Protein AF-A0A379FLS2-F1 (afdb_monomer)

pLDDT: mean 70.68, std 20.39, range [36.09, 97.44]

Organism: Providencia rettgeri (NCBI:txid587)

Sequence (178 aa):
MLTSEFKNTLIKVGQILFIVLVAGLLLIWLNQSSLERFWQQKYHQDTPWAKMAGNPIWDYGAYLHDGALEAGSLFTYYASGQKAQEDKQAAEIALANKDKTLSFPTEFQVGLHFVNGYIYPAESLSITFPERLKRPQAREKNPKINFGGFTIKKDQPIVPKHVANIEKGQQVLFAGTP

Foldseek 3Di:
DVVVVVVVVVVVVVVVVVVVVVVVVLVCLLCVVVVQVVCCVPPVDGDPCPVVPVPCSSCVSPVVNVVVVVVVVVVCCVVVCVVVVVVVVVVVLCVVLVVVFPDDPPVPQCVVVPPPDPPDGPRDPSDDPPVVVVPPPPDDDDDDPDDDDDDDPPPDPDDDDPDDPDDPPDDDDDPDDD

Solvent-accessible surface area (backbone atoms only — not comparable to full-atom values): 11449 Å² total; per-residue (Å²): 120,70,68,59,59,50,50,54,49,52,51,52,53,51,50,50,52,49,50,52,50,53,52,50,52,50,50,49,43,38,40,41,66,60,54,39,54,51,38,36,72,75,67,75,43,82,49,98,61,55,86,46,64,88,36,69,77,54,48,47,23,39,52,53,44,52,49,52,53,50,51,50,52,50,48,50,41,56,74,70,41,52,53,62,53,51,51,51,51,51,49,50,53,51,60,74,25,63,88,52,68,56,74,70,57,77,87,67,63,62,74,64,68,75,62,88,80,62,90,63,79,88,76,40,76,63,69,56,86,71,57,68,75,66,53,78,70,96,73,82,87,84,74,90,80,82,55,88,94,66,83,82,84,86,83,70,83,87,73,89,72,95,71,84,86,82,61,96,83,71,89,75,86,80,91,72,82,137

Structure (mmCIF, N/CA/C/O backbone):
data_AF-A0A379FLS2-F1
#
_entry.id   AF-A0A379FLS2-F1
#
loop_
_atom_site.group_PDB
_atom_site.id
_atom_site.type_symbol
_atom_site.label_atom_id
_atom_site.label_alt_id
_atom_site.label_comp_id
_atom_site.label_asym_id
_atom_site.label_entity_id
_atom_site.label_seq_id
_atom_site.pdbx_PDB_ins_code
_atom_site.Cartn_x
_atom_site.Cartn_y
_atom_site.Cartn_z
_atom_site.occupancy
_atom_site.B_iso_or_equiv
_atom_site.auth_seq_id
_atom_site.auth_comp_id
_atom_site.auth_asym_id
_atom_site.auth_atom_id
_atom_site.pdbx_PDB_model_num
ATOM 1 N N . MET A 1 1 ? 48.631 8.269 -9.618 1.00 54.50 1 MET A N 1
ATOM 2 C CA . MET A 1 1 ? 47.736 8.831 -8.581 1.00 54.50 1 MET A CA 1
ATOM 3 C C . MET A 1 1 ? 46.349 9.233 -9.107 1.00 54.50 1 MET A C 1
ATOM 5 O O . MET A 1 1 ? 45.406 9.137 -8.346 1.00 54.50 1 MET A O 1
ATOM 9 N N . LEU A 1 2 ? 46.167 9.589 -10.391 1.00 61.25 2 LEU A N 1
ATOM 10 C CA . LEU A 1 2 ? 44.835 9.917 -10.953 1.00 61.25 2 LEU A CA 1
ATOM 11 C C . LEU A 1 2 ? 43.849 8.732 -11.046 1.00 61.25 2 LEU A C 1
ATOM 13 O O . LEU A 1 2 ? 42.636 8.915 -11.013 1.00 61.25 2 LEU A O 1
ATOM 17 N N . THR A 1 3 ? 44.354 7.507 -11.192 1.00 71.12 3 THR A N 1
ATOM 18 C CA . THR A 1 3 ? 43.527 6.328 -11.489 1.00 71.12 3 THR A CA 1
ATOM 19 C C . THR A 1 3 ? 42.768 5.782 -10.279 1.00 71.12 3 THR A C 1
ATOM 21 O O . THR A 1 3 ? 41.713 5.181 -10.466 1.00 71.12 3 THR A O 1
ATOM 24 N N . SER A 1 4 ? 43.256 5.987 -9.050 1.00 75.88 4 SER A N 1
ATOM 25 C CA . SER A 1 4 ? 42.554 5.574 -7.823 1.00 75.88 4 SER A CA 1
ATOM 26 C C . SER A 1 4 ? 41.375 6.495 -7.507 1.00 75.88 4 SER A C 1
ATOM 28 O O . SER A 1 4 ? 40.281 6.006 -7.244 1.00 75.88 4 SER A O 1
ATOM 30 N N . GLU A 1 5 ? 41.566 7.812 -7.623 1.00 82.56 5 GLU A N 1
ATOM 31 C CA . GLU A 1 5 ? 40.514 8.817 -7.405 1.00 82.56 5 GLU A CA 1
ATOM 32 C C . GLU A 1 5 ? 39.377 8.688 -8.427 1.00 82.56 5 GLU A C 1
ATOM 34 O O . GLU A 1 5 ? 38.197 8.725 -8.066 1.00 82.56 5 GLU A O 1
ATOM 39 N N . PHE A 1 6 ? 39.716 8.435 -9.697 1.00 85.06 6 PHE A N 1
ATOM 40 C CA . PHE A 1 6 ? 38.722 8.172 -10.737 1.00 85.06 6 PHE A CA 1
ATOM 41 C C . PHE A 1 6 ? 37.925 6.888 -10.463 1.00 85.06 6 PHE A C 1
ATOM 43 O O . PHE A 1 6 ? 36.697 6.907 -10.523 1.00 85.06 6 PHE A O 1
ATOM 50 N N . LYS A 1 7 ? 38.594 5.782 -10.099 1.00 87.62 7 LYS A N 1
ATOM 51 C CA . LYS A 1 7 ? 37.920 4.518 -9.748 1.00 87.62 7 LYS A CA 1
ATOM 52 C C . LYS A 1 7 ? 36.994 4.679 -8.543 1.00 87.62 7 LYS A C 1
ATOM 54 O O . LYS A 1 7 ? 35.854 4.227 -8.597 1.00 87.62 7 LYS A O 1
ATOM 59 N N . ASN A 1 8 ? 37.449 5.361 -7.493 1.00 90.12 8 ASN A N 1
ATOM 60 C CA . ASN A 1 8 ? 36.641 5.623 -6.301 1.00 90.12 8 ASN A CA 1
ATOM 61 C C . ASN A 1 8 ? 35.409 6.474 -6.626 1.00 90.12 8 ASN A C 1
ATOM 63 O O . ASN A 1 8 ? 34.311 6.184 -6.152 1.00 90.12 8 ASN A O 1
ATOM 67 N N . THR A 1 9 ? 35.571 7.496 -7.467 1.00 91.12 9 THR A N 1
ATOM 68 C CA . THR A 1 9 ? 34.452 8.327 -7.926 1.00 91.12 9 THR A CA 1
ATOM 69 C C . THR A 1 9 ? 33.464 7.517 -8.764 1.00 91.12 9 THR A C 1
ATOM 71 O O . THR A 1 9 ? 32.261 7.590 -8.523 1.00 91.12 9 THR A O 1
ATOM 74 N N . LEU A 1 10 ? 33.950 6.686 -9.689 1.00 93.50 10 LEU A N 1
ATOM 75 C CA . LEU A 1 10 ? 33.100 5.844 -10.531 1.00 93.50 10 LEU A CA 1
ATOM 76 C C . LEU A 1 10 ? 32.289 4.835 -9.705 1.00 93.50 10 LEU A C 1
ATOM 78 O O . LEU A 1 10 ? 31.097 4.663 -9.950 1.00 93.50 10 LEU A O 1
ATOM 82 N N . ILE A 1 11 ? 32.904 4.22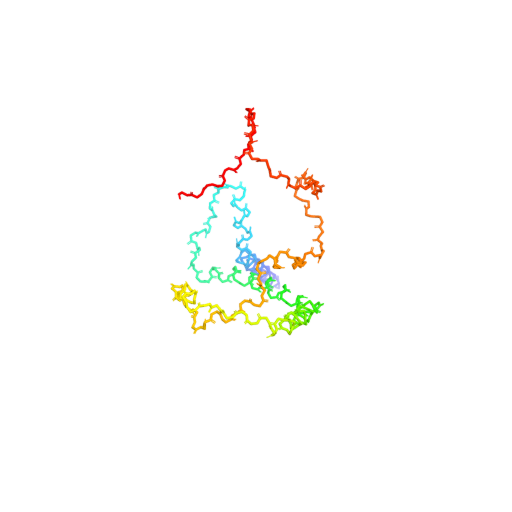6 -8.685 1.00 94.62 11 ILE A N 1
ATOM 83 C CA . ILE A 1 11 ? 32.215 3.328 -7.746 1.00 94.62 11 ILE A CA 1
ATOM 84 C C . ILE A 1 11 ? 31.121 4.083 -6.986 1.00 94.62 11 ILE A C 1
ATOM 86 O O . ILE A 1 11 ? 29.991 3.605 -6.919 1.00 94.62 11 ILE A O 1
ATOM 90 N N . LYS A 1 12 ? 31.420 5.277 -6.455 1.00 94.69 12 LYS A N 1
ATOM 91 C CA . LYS A 1 12 ? 30.431 6.095 -5.732 1.00 94.69 12 LYS A CA 1
ATOM 92 C C . LYS A 1 12 ? 29.250 6.483 -6.617 1.00 94.69 12 LYS A C 1
ATOM 94 O O . LYS A 1 12 ? 28.106 6.360 -6.189 1.00 94.69 12 LYS A O 1
ATOM 99 N N . VAL A 1 13 ? 29.507 6.916 -7.849 1.00 95.81 13 VAL A N 1
ATOM 100 C CA . VAL A 1 13 ? 28.445 7.256 -8.809 1.00 95.81 13 VAL A CA 1
ATOM 101 C C . VAL A 1 13 ? 27.603 6.023 -9.138 1.00 95.81 13 VAL A C 1
ATOM 103 O O . VAL A 1 13 ? 26.377 6.102 -9.103 1.00 95.81 13 VAL A O 1
ATOM 106 N N . GLY A 1 14 ? 28.239 4.874 -9.380 1.00 96.00 14 GLY A N 1
ATOM 107 C CA . GLY A 1 14 ? 27.540 3.608 -9.601 1.00 96.00 14 GLY A CA 1
ATOM 108 C C . GLY A 1 14 ? 26.663 3.204 -8.414 1.00 96.00 14 GLY A C 1
ATOM 109 O O . GLY A 1 14 ? 25.515 2.812 -8.604 1.00 96.00 14 GLY A O 1
ATOM 110 N N . GLN A 1 15 ? 27.159 3.371 -7.188 1.00 96.06 15 GLN A N 1
ATOM 111 C CA . GLN A 1 15 ? 26.403 3.088 -5.970 1.00 96.06 15 GLN A CA 1
ATOM 112 C C . GLN A 1 15 ? 25.190 4.014 -5.820 1.00 96.06 15 GLN A C 1
ATOM 114 O O . GLN A 1 15 ? 24.102 3.544 -5.497 1.00 96.06 15 GLN A O 1
ATOM 119 N N . ILE A 1 16 ? 25.350 5.314 -6.083 1.00 96.75 16 ILE A N 1
ATOM 120 C CA . ILE A 1 16 ? 24.240 6.274 -6.037 1.00 96.75 16 ILE A CA 1
ATOM 121 C C . ILE A 1 16 ? 23.186 5.912 -7.085 1.00 96.75 16 ILE A C 1
ATOM 123 O O . ILE A 1 16 ? 22.005 5.831 -6.754 1.00 96.75 16 ILE A O 1
ATOM 127 N N . LEU A 1 17 ? 23.600 5.638 -8.325 1.00 97.00 17 LEU A N 1
ATOM 128 C CA . LEU A 1 17 ? 22.688 5.210 -9.389 1.00 97.00 17 LEU A CA 1
ATOM 129 C C . LEU A 1 17 ? 21.942 3.931 -9.009 1.00 97.00 17 LEU A C 1
ATOM 131 O O . LEU A 1 17 ? 20.733 3.847 -9.206 1.00 97.00 17 LEU A O 1
ATOM 135 N N . PHE A 1 18 ? 22.639 2.963 -8.415 1.00 97.06 18 PHE A N 1
ATOM 136 C CA . PHE A 1 18 ? 22.028 1.729 -7.942 1.00 97.06 18 PHE A CA 1
ATOM 137 C C . PHE A 1 18 ? 20.971 1.992 -6.864 1.00 97.06 18 PHE A C 1
ATOM 139 O O . PHE A 1 18 ? 19.854 1.493 -6.973 1.00 97.06 18 PHE A O 1
ATOM 146 N N . ILE A 1 19 ? 21.283 2.820 -5.862 1.00 97.19 19 ILE A N 1
ATOM 147 C CA . ILE A 1 19 ? 20.330 3.185 -4.805 1.00 97.19 19 ILE A CA 1
ATOM 148 C C . ILE A 1 19 ? 19.105 3.882 -5.400 1.00 97.19 19 ILE A C 1
ATOM 150 O O . ILE A 1 19 ? 17.984 3.534 -5.043 1.00 97.19 19 ILE A O 1
ATOM 154 N N . VAL A 1 20 ? 19.299 4.831 -6.320 1.00 97.44 20 VAL A N 1
ATOM 155 C CA . VAL A 1 20 ? 18.193 5.550 -6.972 1.00 97.44 20 VAL A CA 1
ATOM 156 C C . VAL A 1 20 ? 17.306 4.593 -7.766 1.00 97.44 20 VAL A C 1
ATOM 158 O O . VAL A 1 20 ? 16.083 4.675 -7.666 1.00 97.44 20 VAL A O 1
ATOM 161 N N . LEU A 1 21 ? 17.898 3.657 -8.512 1.00 97.38 21 LEU A N 1
ATOM 162 C CA . LEU A 1 21 ? 17.145 2.648 -9.256 1.00 97.38 21 LEU A CA 1
ATOM 163 C C . LEU A 1 21 ? 16.339 1.747 -8.320 1.00 97.38 21 LEU A C 1
ATOM 165 O O . LEU A 1 21 ? 15.139 1.578 -8.528 1.00 97.38 21 LEU A O 1
ATOM 169 N N . VAL A 1 22 ? 16.971 1.208 -7.273 1.00 96.62 22 VAL A N 1
ATOM 170 C CA . VAL A 1 22 ? 16.303 0.341 -6.292 1.00 96.62 22 VAL A CA 1
ATOM 171 C C . VAL A 1 22 ? 15.191 1.095 -5.569 1.00 96.62 22 VAL A C 1
ATOM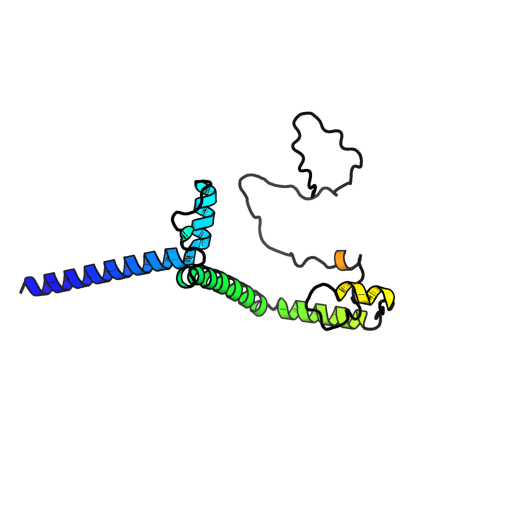 173 O O . VAL A 1 22 ? 14.086 0.575 -5.446 1.00 96.62 22 VAL A O 1
ATOM 176 N N . ALA A 1 23 ? 15.441 2.333 -5.144 1.00 96.19 23 ALA A N 1
ATOM 177 C CA . ALA A 1 23 ? 14.433 3.170 -4.507 1.00 96.19 23 ALA A CA 1
ATOM 178 C C . ALA A 1 23 ? 13.257 3.453 -5.452 1.00 96.19 23 ALA A C 1
ATOM 180 O O . ALA A 1 23 ? 12.109 3.359 -5.029 1.00 96.19 23 ALA A O 1
ATOM 181 N N . GLY A 1 24 ? 13.522 3.741 -6.730 1.00 95.19 24 GLY A N 1
ATOM 182 C CA . GLY A 1 24 ? 12.484 3.941 -7.742 1.00 95.19 24 GLY A CA 1
ATOM 183 C C . GLY A 1 24 ? 11.633 2.690 -7.966 1.00 95.19 24 GLY A C 1
ATOM 184 O O . GLY A 1 24 ? 10.405 2.769 -7.947 1.00 95.19 24 GLY A O 1
ATOM 185 N N . LEU A 1 25 ? 12.274 1.526 -8.105 1.00 93.50 25 LEU A N 1
ATOM 186 C CA . LEU A 1 25 ? 11.600 0.229 -8.216 1.00 93.50 25 LEU A CA 1
ATOM 187 C C . LEU A 1 25 ? 10.733 -0.064 -6.987 1.00 93.50 25 LEU A C 1
ATOM 189 O O . LEU A 1 25 ? 9.571 -0.433 -7.142 1.00 93.50 25 LEU A O 1
ATOM 193 N N . LEU A 1 26 ? 11.261 0.157 -5.780 1.00 93.44 26 LEU A N 1
ATOM 194 C CA . LEU A 1 26 ? 10.508 -0.009 -4.535 1.00 93.44 26 LEU A CA 1
ATOM 195 C C . LEU A 1 26 ? 9.322 0.954 -4.450 1.00 93.44 26 LEU A C 1
ATOM 197 O O . LEU A 1 26 ? 8.252 0.555 -4.000 1.00 93.44 26 LEU A O 1
ATOM 201 N N . LEU A 1 27 ? 9.478 2.199 -4.909 1.00 92.75 27 LEU A N 1
ATOM 202 C CA . LEU A 1 27 ? 8.390 3.176 -4.917 1.00 92.75 27 LEU A CA 1
ATOM 203 C C . LEU A 1 27 ? 7.240 2.737 -5.824 1.00 92.75 27 LEU A C 1
ATOM 205 O O . LEU A 1 27 ? 6.081 2.867 -5.433 1.00 92.75 27 LEU A O 1
ATOM 209 N N . ILE A 1 28 ? 7.568 2.222 -7.014 1.00 91.44 28 ILE A N 1
ATOM 210 C CA . ILE A 1 28 ? 6.593 1.686 -7.972 1.00 91.44 28 ILE A CA 1
ATOM 211 C C . ILE A 1 28 ? 5.906 0.458 -7.379 1.00 91.44 28 ILE A C 1
ATOM 213 O O . ILE A 1 28 ? 4.682 0.371 -7.397 1.00 91.4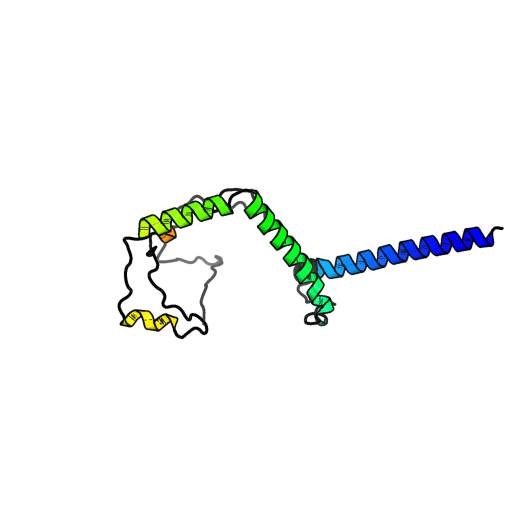4 28 ILE A O 1
ATOM 217 N N . TRP A 1 29 ? 6.690 -0.461 -6.821 1.00 92.69 29 TRP A N 1
ATOM 218 C CA . TRP A 1 29 ? 6.198 -1.698 -6.227 1.00 92.69 29 TRP A CA 1
ATOM 219 C C . TRP A 1 29 ? 5.253 -1.442 -5.038 1.00 92.69 29 TRP A C 1
ATOM 221 O O . TRP A 1 29 ? 4.200 -2.070 -4.926 1.00 92.69 29 TRP A O 1
ATOM 231 N N . LEU A 1 30 ? 5.571 -0.455 -4.197 1.00 92.75 30 LEU A N 1
ATOM 232 C CA . LEU A 1 30 ? 4.753 -0.071 -3.044 1.00 92.75 30 LEU A CA 1
ATOM 233 C C . LEU A 1 30 ? 3.514 0.748 -3.450 1.00 92.75 30 LEU A C 1
ATOM 235 O O . LEU A 1 30 ? 2.475 0.637 -2.814 1.00 92.75 30 LEU A O 1
ATOM 239 N N . ASN A 1 31 ? 3.584 1.541 -4.526 1.00 90.38 31 ASN A N 1
ATOM 240 C CA . ASN A 1 31 ? 2.463 2.362 -5.016 1.00 90.38 31 ASN A CA 1
ATOM 241 C C . ASN A 1 31 ? 1.725 1.767 -6.226 1.00 90.38 31 ASN A C 1
ATOM 243 O O . ASN A 1 31 ? 1.058 2.502 -6.961 1.00 90.38 31 ASN A O 1
ATOM 247 N N . GLN A 1 32 ? 1.809 0.455 -6.440 1.00 90.19 32 GLN A N 1
ATOM 248 C CA . GLN A 1 32 ? 1.214 -0.213 -7.601 1.00 90.19 32 GLN A CA 1
ATOM 249 C C . GLN A 1 32 ? -0.283 0.106 -7.788 1.00 90.19 32 GLN A C 1
ATOM 251 O O . GLN A 1 32 ? -0.685 0.476 -8.890 1.00 90.19 32 GLN A O 1
ATOM 256 N N . SER A 1 33 ? -1.083 0.084 -6.712 1.00 86.12 33 SER A N 1
ATOM 257 C CA . SER A 1 33 ? -2.537 0.310 -6.749 1.00 86.12 33 SER A CA 1
ATOM 258 C C . SER A 1 33 ? -2.894 1.746 -7.137 1.00 86.12 33 SER A C 1
ATOM 260 O O . SER A 1 33 ? -3.870 1.997 -7.843 1.00 86.12 33 SER A O 1
ATOM 262 N N . SER A 1 34 ? -2.095 2.713 -6.680 1.00 88.44 34 SER A N 1
ATOM 263 C CA . SER A 1 34 ? -2.265 4.125 -7.036 1.00 88.44 34 SER A CA 1
ATOM 264 C C . SER A 1 34 ? -1.952 4.346 -8.516 1.00 88.44 34 SER A C 1
ATOM 266 O O . SER A 1 34 ? -2.722 4.980 -9.244 1.00 88.44 34 SER A O 1
ATOM 268 N N . LEU A 1 35 ? -0.850 3.749 -8.975 1.00 90.06 35 LEU A N 1
ATOM 269 C CA . LEU A 1 35 ? -0.394 3.845 -10.355 1.00 90.06 35 LEU A CA 1
ATOM 270 C C . LEU A 1 35 ? -1.373 3.163 -11.321 1.00 90.06 35 LEU A C 1
ATOM 272 O O . LEU A 1 35 ? -1.632 3.683 -12.405 1.00 90.06 35 LEU A O 1
ATOM 276 N N . GLU A 1 36 ? -1.972 2.050 -10.902 1.00 90.75 36 GLU A N 1
ATOM 277 C CA . GLU A 1 36 ? -3.006 1.343 -11.652 1.00 90.75 36 GLU A CA 1
ATOM 278 C C . GLU A 1 36 ? -4.285 2.156 -11.813 1.00 90.75 36 GLU A C 1
ATOM 280 O O . GLU A 1 36 ? -4.755 2.335 -12.938 1.00 90.75 36 GLU A O 1
ATOM 285 N N . ARG A 1 37 ? -4.802 2.737 -10.726 1.00 90.12 37 ARG A N 1
ATOM 286 C CA . ARG A 1 37 ? -5.984 3.611 -10.793 1.00 90.12 37 ARG A CA 1
ATOM 287 C C . ARG A 1 37 ? -5.738 4.812 -11.701 1.00 90.12 37 ARG A C 1
ATOM 289 O O . ARG A 1 37 ? -6.596 5.143 -12.516 1.00 90.12 37 ARG A O 1
ATOM 296 N N . PHE A 1 38 ? -4.568 5.444 -11.594 1.00 93.25 38 PHE A N 1
ATOM 297 C CA . PHE A 1 38 ? -4.186 6.540 -12.484 1.00 93.25 38 PHE A CA 1
ATOM 298 C C . PHE A 1 38 ? -4.160 6.093 -13.950 1.00 93.25 38 PHE A C 1
ATOM 300 O O . PHE A 1 38 ? -4.699 6.780 -14.819 1.00 93.25 38 PHE A O 1
ATOM 307 N N . TRP A 1 39 ? -3.557 4.938 -14.231 1.00 94.12 39 TRP A N 1
ATOM 308 C CA . TRP A 1 39 ? -3.446 4.412 -15.588 1.00 94.12 39 TRP A CA 1
ATOM 309 C C . TRP A 1 39 ? -4.816 4.108 -16.196 1.00 94.12 39 TRP A C 1
ATOM 311 O O . TRP A 1 39 ? -5.113 4.561 -17.301 1.00 94.12 39 TRP A O 1
ATOM 321 N N . GLN A 1 40 ? -5.681 3.429 -15.443 1.00 94.12 40 GLN A N 1
ATOM 322 C CA . GLN A 1 40 ? -7.052 3.131 -15.854 1.00 94.12 40 GLN A CA 1
ATOM 323 C C . GLN A 1 40 ? -7.862 4.413 -16.094 1.00 94.12 40 GLN A C 1
ATOM 325 O O . GLN A 1 40 ? -8.608 4.500 -17.068 1.00 94.12 40 GLN A O 1
ATOM 330 N N . GLN A 1 41 ? -7.687 5.443 -15.261 1.00 95.00 41 GLN A N 1
ATOM 331 C CA . GLN A 1 41 ? -8.340 6.743 -15.454 1.00 95.00 41 GLN A CA 1
ATOM 332 C C . GLN A 1 41 ? -7.831 7.485 -16.693 1.00 95.00 41 GLN A C 1
ATOM 334 O O . GLN A 1 41 ? -8.611 8.151 -17.370 1.00 95.00 41 GLN A O 1
ATOM 339 N N . LYS A 1 42 ? -6.527 7.405 -16.976 1.00 95.75 42 LYS A N 1
ATOM 340 C CA . LYS A 1 42 ? -5.890 8.162 -18.059 1.00 95.75 42 LYS A CA 1
ATOM 341 C C . LYS A 1 42 ? -6.046 7.500 -19.426 1.00 95.75 42 LYS A C 1
ATOM 343 O O . LYS A 1 42 ? -6.201 8.212 -20.417 1.00 95.75 42 LYS A O 1
ATOM 348 N N . TYR A 1 43 ? -5.954 6.175 -19.474 1.00 95.31 43 TYR A N 1
ATOM 349 C CA . TYR A 1 43 ? -5.860 5.405 -20.714 1.00 95.31 43 TYR A CA 1
ATOM 350 C C . TYR A 1 43 ? -7.029 4.439 -20.926 1.00 95.31 43 TYR A C 1
ATOM 352 O O . TYR A 1 43 ? -7.131 3.877 -22.011 1.00 95.31 43 TYR A O 1
ATOM 360 N N . HIS A 1 44 ? -7.917 4.255 -19.938 1.00 94.69 44 HIS A N 1
ATOM 361 C CA . HIS A 1 44 ? -9.052 3.317 -19.998 1.00 94.69 44 HIS A CA 1
ATOM 362 C C . HIS A 1 44 ? -8.648 1.886 -20.377 1.00 94.69 44 HIS A C 1
ATOM 364 O O . HIS A 1 44 ? -9.405 1.150 -21.006 1.00 94.69 44 HIS A O 1
ATOM 370 N N . GLN A 1 45 ? -7.427 1.513 -20.013 1.00 91.69 45 GLN A N 1
ATOM 371 C CA . GLN A 1 45 ? -6.815 0.228 -20.302 1.00 91.69 45 GLN A CA 1
ATOM 372 C C . GLN A 1 45 ? -6.160 -0.305 -19.037 1.00 91.69 45 GLN A C 1
ATOM 374 O O . GLN A 1 45 ? -5.847 0.458 -18.117 1.00 91.69 45 GLN A O 1
ATOM 379 N N . ASP A 1 46 ? -5.918 -1.609 -19.026 1.00 89.50 46 ASP A N 1
ATOM 380 C CA . ASP A 1 46 ? -5.141 -2.246 -17.976 1.00 89.50 46 ASP A CA 1
ATOM 381 C C . ASP A 1 46 ? -3.693 -1.747 -17.988 1.00 89.50 46 ASP A C 1
ATOM 383 O O . ASP A 1 46 ? -3.159 -1.283 -19.005 1.00 89.50 46 ASP A O 1
ATOM 387 N N . THR A 1 47 ? -3.044 -1.830 -16.830 1.00 90.69 47 THR A N 1
ATOM 388 C CA . THR A 1 47 ? -1.637 -1.457 -16.717 1.00 90.69 47 THR A CA 1
ATOM 389 C C . THR A 1 47 ? -0.740 -2.430 -17.481 1.00 90.69 47 THR A C 1
ATOM 391 O O . THR A 1 47 ? -1.044 -3.622 -17.580 1.00 90.69 47 THR A O 1
ATOM 394 N N . PRO A 1 48 ? 0.436 -1.980 -17.955 1.00 90.12 48 PRO A N 1
ATOM 395 C CA . PRO A 1 48 ? 1.421 -2.867 -18.574 1.00 90.12 48 PRO A CA 1
ATOM 396 C C . PRO A 1 48 ? 1.846 -4.034 -17.668 1.00 90.12 48 PRO A C 1
ATOM 398 O O . PRO A 1 48 ? 2.234 -5.095 -18.155 1.00 90.12 48 PRO A O 1
ATOM 401 N N . TRP A 1 49 ? 1.762 -3.839 -16.350 1.00 88.81 49 TRP A N 1
ATOM 402 C CA . TRP A 1 49 ? 2.089 -4.831 -15.332 1.00 88.81 49 TRP A CA 1
ATOM 403 C C . TRP A 1 49 ? 0.882 -5.604 -14.794 1.00 88.81 49 TRP A C 1
ATOM 405 O O . TRP A 1 49 ? 1.062 -6.404 -13.881 1.00 88.81 49 TRP A O 1
ATOM 415 N N . ALA A 1 50 ? -0.318 -5.455 -15.362 1.00 88.81 50 ALA A N 1
ATOM 416 C CA . ALA A 1 50 ? -1.509 -6.178 -14.903 1.00 88.81 50 ALA A CA 1
ATOM 417 C C . ALA A 1 50 ? -1.315 -7.707 -14.904 1.00 88.81 50 ALA A C 1
ATOM 419 O O . ALA A 1 50 ? -1.855 -8.411 -14.062 1.00 88.81 50 ALA A O 1
ATOM 420 N N . LYS A 1 51 ? -0.461 -8.231 -15.795 1.00 88.81 51 LYS A N 1
ATOM 421 C CA . LYS A 1 51 ? -0.097 -9.660 -15.844 1.00 88.81 51 LYS A CA 1
ATOM 422 C C . LYS A 1 51 ? 0.706 -10.148 -14.633 1.00 88.81 51 LYS A C 1
ATOM 424 O O . LYS A 1 51 ? 0.861 -11.352 -14.468 1.00 88.81 51 LYS A O 1
ATOM 429 N N . MET A 1 52 ? 1.272 -9.233 -13.846 1.00 86.94 52 MET A N 1
ATOM 430 C CA . MET A 1 52 ? 1.987 -9.558 -12.610 1.00 86.94 52 MET A CA 1
ATOM 431 C C . MET A 1 52 ? 1.045 -9.656 -11.406 1.00 86.94 52 MET A C 1
ATOM 433 O O . MET A 1 52 ? 1.471 -10.161 -10.370 1.00 86.94 52 MET A O 1
ATOM 437 N N . ALA A 1 53 ? -0.215 -9.224 -11.542 1.00 84.69 53 ALA A N 1
ATOM 438 C CA . ALA A 1 53 ? -1.227 -9.412 -10.511 1.00 84.69 53 ALA A CA 1
ATOM 439 C C . ALA A 1 53 ? -1.435 -10.909 -10.233 1.00 84.69 53 ALA A C 1
ATOM 441 O O . ALA A 1 53 ? -1.488 -11.726 -11.158 1.00 84.69 53 ALA A O 1
ATOM 442 N N . GLY A 1 54 ? -1.526 -11.269 -8.954 1.00 86.31 54 GLY A N 1
ATOM 443 C CA . GLY A 1 54 ? -1.576 -12.660 -8.501 1.00 86.31 54 GLY A CA 1
ATOM 444 C C . GLY A 1 54 ? -0.199 -13.261 -8.204 1.00 86.31 54 GLY A C 1
ATOM 445 O O . GLY A 1 54 ? -0.120 -14.385 -7.703 1.00 86.31 54 GLY A O 1
ATOM 446 N N . ASN A 1 55 ? 0.898 -12.547 -8.486 1.00 91.44 55 ASN A N 1
ATOM 447 C CA . ASN A 1 55 ? 2.213 -12.922 -7.980 1.00 91.44 55 ASN A CA 1
ATOM 448 C C . ASN A 1 55 ? 2.351 -12.442 -6.523 1.00 91.44 55 ASN A C 1
ATOM 450 O O . ASN A 1 55 ? 2.331 -11.234 -6.294 1.00 91.44 55 ASN A O 1
ATOM 454 N N . PRO A 1 56 ? 2.607 -13.335 -5.546 1.00 90.75 56 PRO A N 1
ATOM 455 C CA . PRO A 1 56 ? 2.681 -12.952 -4.136 1.00 90.75 56 PRO A CA 1
ATOM 456 C C . PRO A 1 56 ? 3.716 -11.865 -3.829 1.00 90.75 56 PRO A C 1
ATOM 458 O O . PRO A 1 56 ? 3.488 -11.031 -2.960 1.00 90.75 56 PRO A O 1
ATOM 461 N N . ILE A 1 57 ? 4.855 -11.858 -4.531 1.00 90.94 57 ILE A N 1
ATOM 462 C CA . ILE A 1 57 ? 5.905 -10.849 -4.340 1.00 90.94 57 ILE A CA 1
ATOM 463 C C . ILE A 1 57 ? 5.430 -9.502 -4.870 1.00 90.94 57 ILE A C 1
ATOM 465 O O . ILE A 1 57 ? 5.692 -8.481 -4.247 1.00 90.94 57 ILE A O 1
ATOM 469 N N . TRP A 1 58 ? 4.751 -9.490 -6.017 1.00 90.25 58 TRP A N 1
ATOM 470 C CA . TRP A 1 58 ? 4.195 -8.267 -6.582 1.00 90.25 58 TRP A CA 1
ATOM 471 C C . TRP A 1 58 ? 3.085 -7.727 -5.677 1.00 90.25 58 TRP A C 1
ATOM 473 O O . TRP A 1 58 ? 3.213 -6.615 -5.172 1.00 90.25 58 TRP A O 1
ATOM 483 N N . ASP A 1 59 ? 2.086 -8.548 -5.357 1.00 89.38 59 ASP A N 1
ATOM 484 C CA . ASP A 1 59 ? 0.902 -8.154 -4.584 1.00 89.38 59 ASP A CA 1
ATOM 485 C C . ASP A 1 59 ? 1.239 -7.718 -3.145 1.00 89.38 59 ASP A C 1
ATOM 487 O O . ASP A 1 59 ? 0.572 -6.851 -2.577 1.00 89.38 59 ASP A O 1
ATOM 491 N N . TYR A 1 60 ? 2.314 -8.256 -2.554 1.00 92.12 60 TYR A N 1
ATOM 492 C CA . TYR A 1 60 ? 2.758 -7.877 -1.208 1.00 92.12 60 TYR A CA 1
ATOM 493 C C . TYR A 1 60 ? 3.050 -6.374 -1.072 1.00 92.12 60 TYR A C 1
ATOM 495 O O . TYR A 1 60 ? 2.829 -5.805 -0.003 1.00 92.12 60 TYR A O 1
ATOM 503 N N . GLY A 1 61 ? 3.474 -5.703 -2.146 1.00 89.44 61 GLY A N 1
ATOM 504 C CA . GLY A 1 61 ? 3.685 -4.255 -2.125 1.00 89.44 61 GLY A CA 1
ATOM 505 C C . GLY A 1 61 ? 2.398 -3.472 -1.854 1.00 89.44 61 GLY A C 1
ATOM 506 O O . GLY A 1 61 ? 2.408 -2.542 -1.047 1.00 89.44 61 GLY A O 1
ATOM 507 N N . ALA A 1 62 ? 1.285 -3.884 -2.468 1.00 86.31 62 ALA A N 1
ATOM 508 C CA . ALA A 1 62 ? -0.028 -3.278 -2.279 1.00 86.31 62 ALA A CA 1
ATOM 509 C C . ALA A 1 62 ? -0.532 -3.538 -0.861 1.00 86.31 62 ALA A C 1
ATOM 511 O O . ALA A 1 62 ? -0.939 -2.600 -0.180 1.00 86.31 62 ALA A O 1
ATOM 512 N N . TYR A 1 63 ? -0.415 -4.780 -0.381 1.00 90.12 63 TYR A N 1
ATOM 513 C CA . TYR A 1 63 ? -0.818 -5.131 0.982 1.00 90.12 63 TYR A CA 1
ATOM 514 C C . TYR A 1 63 ? -0.034 -4.362 2.042 1.00 90.12 63 TYR A C 1
ATOM 516 O O . TYR A 1 63 ? -0.606 -3.944 3.046 1.00 90.12 63 TYR A O 1
ATOM 524 N N . LEU A 1 64 ? 1.263 -4.138 1.825 1.00 91.81 64 LEU A N 1
ATOM 525 C CA . LEU A 1 64 ? 2.082 -3.364 2.752 1.00 91.81 64 LEU A CA 1
ATOM 526 C C . LEU A 1 64 ? 1.666 -1.888 2.777 1.00 91.81 64 LEU A C 1
ATOM 528 O O . LEU A 1 64 ? 1.593 -1.296 3.854 1.00 91.81 64 LEU A O 1
ATOM 532 N N . HIS A 1 65 ? 1.373 -1.297 1.617 1.00 88.94 65 HIS A N 1
ATOM 533 C CA . HIS A 1 65 ? 0.879 0.077 1.534 1.00 88.94 65 HIS A CA 1
ATOM 534 C C . HIS A 1 65 ? -0.493 0.236 2.200 1.00 88.94 65 HIS A C 1
ATOM 536 O O . HIS A 1 65 ? -0.661 1.097 3.066 1.00 88.94 65 HIS A O 1
ATOM 542 N N . ASP A 1 66 ? -1.447 -0.621 1.838 1.00 88.06 66 ASP A N 1
ATOM 543 C CA . ASP A 1 66 ? -2.810 -0.579 2.368 1.00 88.06 66 ASP A CA 1
ATOM 544 C C . ASP A 1 66 ? -2.820 -0.863 3.876 1.00 88.06 66 ASP A C 1
ATOM 546 O O . ASP A 1 66 ? -3.438 -0.122 4.641 1.00 88.06 66 ASP A O 1
ATOM 550 N N . GLY A 1 67 ? -2.046 -1.854 4.330 1.00 89.44 67 GLY A N 1
ATOM 551 C CA . GLY A 1 67 ? -1.894 -2.173 5.747 1.00 89.44 67 GLY A CA 1
ATOM 552 C C . GLY A 1 67 ? -1.253 -1.040 6.552 1.00 89.44 67 GLY A C 1
ATOM 553 O O . GLY A 1 67 ? -1.671 -0.778 7.678 1.00 89.44 67 GLY A O 1
ATOM 554 N N . ALA A 1 68 ? -0.283 -0.314 5.985 1.00 90.75 68 ALA A N 1
ATOM 555 C CA . ALA A 1 68 ? 0.302 0.857 6.640 1.00 90.75 68 ALA A CA 1
ATOM 556 C C . ALA A 1 68 ? -0.713 2.005 6.785 1.00 90.75 68 ALA A C 1
ATOM 558 O O . ALA A 1 68 ? -0.766 2.653 7.836 1.00 90.75 68 ALA A O 1
ATOM 559 N N . LEU A 1 69 ? -1.537 2.245 5.760 1.00 88.75 69 LEU A N 1
ATOM 560 C CA . LEU A 1 69 ? -2.609 3.242 5.815 1.00 88.75 69 LEU A C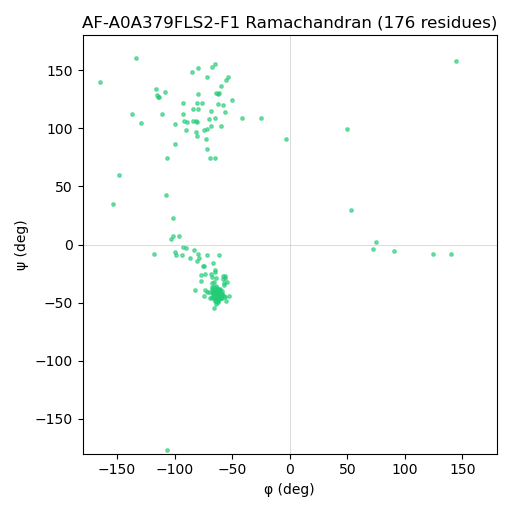A 1
ATOM 561 C C . LEU A 1 69 ? -3.694 2.856 6.824 1.00 88.75 69 LEU A C 1
ATOM 563 O O . LEU A 1 69 ? -4.110 3.693 7.630 1.00 88.75 69 LEU A O 1
ATOM 567 N N . GLU A 1 70 ? -4.120 1.594 6.818 1.00 92.31 70 GLU A N 1
ATOM 568 C CA . GLU A 1 70 ? -5.124 1.080 7.746 1.00 92.31 70 GLU A CA 1
ATOM 569 C C . GLU A 1 70 ? -4.618 1.147 9.189 1.00 92.31 70 GLU A C 1
ATOM 571 O O . GLU A 1 70 ? -5.288 1.732 10.041 1.00 92.31 70 GLU A O 1
ATOM 576 N N . ALA A 1 71 ? -3.404 0.660 9.459 1.00 92.81 71 ALA A N 1
ATOM 577 C CA . ALA A 1 71 ? -2.786 0.735 10.780 1.00 92.81 71 ALA A CA 1
ATOM 578 C C . ALA A 1 71 ? -2.634 2.184 11.262 1.00 92.81 71 ALA A C 1
ATOM 580 O O . ALA A 1 71 ? -2.898 2.472 12.429 1.00 92.81 71 ALA A O 1
ATOM 581 N N . GLY A 1 72 ? -2.266 3.109 10.370 1.00 91.50 72 GLY A N 1
ATOM 582 C CA . GLY A 1 72 ? -2.222 4.537 10.677 1.00 91.50 72 GLY A CA 1
ATOM 583 C C . GLY A 1 72 ? -3.596 5.083 11.068 1.00 91.50 72 GLY A C 1
ATOM 584 O O . GLY A 1 72 ? -3.729 5.746 12.098 1.00 91.50 72 GLY A O 1
ATOM 585 N N . SER A 1 73 ? -4.634 4.757 10.295 1.00 91.12 73 SER A N 1
ATOM 586 C CA . SER A 1 73 ? -6.007 5.177 10.598 1.00 91.12 73 SER A CA 1
ATOM 587 C C . SER A 1 73 ? -6.497 4.601 11.931 1.00 91.12 73 SER A C 1
ATOM 589 O O . SER A 1 73 ? -7.012 5.340 12.774 1.00 91.12 73 SER A O 1
ATOM 591 N N . LEU A 1 74 ? -6.227 3.319 12.182 1.00 92.38 74 LEU A N 1
ATOM 592 C CA . LEU A 1 74 ? -6.589 2.626 13.407 1.00 92.38 74 LEU A CA 1
ATOM 593 C C . LEU A 1 74 ? -5.868 3.243 14.604 1.00 92.38 74 LEU A C 1
ATOM 595 O O . LEU A 1 74 ? -6.500 3.575 15.604 1.00 92.38 74 LEU A O 1
ATOM 599 N N . PHE A 1 75 ? -4.564 3.489 14.479 1.00 93.12 75 PHE A N 1
ATOM 600 C CA . PHE A 1 75 ? -3.787 4.179 15.499 1.00 93.12 75 PHE A CA 1
ATOM 601 C C . PHE A 1 75 ? -4.391 5.543 15.834 1.00 93.12 75 PHE A C 1
ATOM 603 O O . PHE A 1 75 ? -4.612 5.829 17.007 1.00 93.12 75 PHE A O 1
ATOM 610 N N . THR A 1 76 ? -4.724 6.366 14.835 1.00 92.62 76 THR A N 1
ATOM 611 C CA . THR A 1 76 ? -5.347 7.676 15.095 1.00 92.62 76 THR A CA 1
ATOM 612 C C . THR A 1 76 ? -6.724 7.555 15.749 1.00 92.62 76 THR A C 1
ATOM 614 O O . THR A 1 76 ? -7.061 8.344 16.633 1.00 92.62 76 THR A O 1
ATOM 617 N N . TYR A 1 77 ? -7.505 6.541 15.384 1.00 90.06 77 TYR A N 1
ATOM 618 C CA . TYR A 1 77 ? -8.809 6.267 15.978 1.00 90.06 77 TYR A CA 1
ATOM 619 C C . TYR A 1 77 ? -8.702 5.848 17.455 1.00 90.06 77 TYR A C 1
ATOM 621 O O . TYR A 1 77 ? -9.439 6.365 18.298 1.00 90.06 77 TYR A O 1
ATOM 629 N N . TYR A 1 78 ? -7.725 5.009 17.810 1.00 91.56 78 TYR A N 1
ATOM 630 C CA . TYR A 1 78 ? -7.437 4.683 19.211 1.00 91.56 78 TYR A CA 1
ATOM 631 C C . TYR A 1 78 ? -6.849 5.878 19.973 1.00 91.56 78 TYR A C 1
ATOM 633 O O . TYR A 1 78 ? -7.308 6.195 21.071 1.00 91.56 78 TYR A O 1
ATOM 641 N N . ALA A 1 79 ? -5.868 6.570 19.391 1.00 92.25 79 ALA A N 1
ATOM 642 C CA . ALA A 1 79 ? -5.173 7.688 20.024 1.00 92.25 79 ALA A CA 1
ATOM 643 C C . ALA A 1 79 ? -6.085 8.903 20.260 1.00 92.25 79 ALA A C 1
ATOM 645 O O . ALA A 1 79 ? -5.916 9.614 21.247 1.00 92.25 79 ALA A O 1
ATOM 646 N N . SER A 1 80 ? -7.076 9.130 19.393 1.00 91.75 80 SER A N 1
ATOM 647 C CA . SER A 1 80 ? -8.066 10.206 19.553 1.00 91.75 80 SER A CA 1
ATOM 648 C C . SER A 1 80 ? -9.081 9.953 20.674 1.00 91.75 80 SER A C 1
ATOM 650 O O . SER A 1 80 ? -9.867 10.842 20.996 1.00 91.75 80 SER A O 1
ATOM 652 N N . GLY A 1 81 ? -9.101 8.752 21.261 1.00 88.75 81 GLY A N 1
ATOM 653 C CA . GLY A 1 81 ? -10.080 8.366 22.277 1.00 88.75 81 GLY A CA 1
ATOM 654 C C . GLY A 1 81 ? -11.481 8.075 21.727 1.00 88.75 81 GLY A C 1
ATOM 655 O O . GLY A 1 81 ? -12.364 7.720 22.511 1.00 88.75 81 GLY A O 1
ATOM 656 N N . GLN A 1 82 ? -11.692 8.154 20.404 1.00 85.12 82 GLN A N 1
ATOM 657 C CA . GLN A 1 82 ? -12.977 7.841 19.766 1.00 85.12 82 GLN A CA 1
ATOM 658 C C . GLN A 1 82 ? -13.434 6.417 20.088 1.00 85.12 82 GLN A C 1
ATOM 660 O O . GLN A 1 82 ? -14.577 6.232 20.502 1.00 85.12 82 GLN A O 1
ATOM 665 N N . LYS A 1 83 ? -12.526 5.432 20.029 1.00 86.25 83 LYS A N 1
ATOM 666 C CA . LYS A 1 83 ? -12.836 4.045 20.415 1.00 86.25 83 LYS A CA 1
ATOM 667 C C . LYS A 1 83 ? -13.378 3.939 21.839 1.00 86.25 83 LYS A C 1
ATOM 669 O O . LYS A 1 83 ? -14.374 3.268 22.077 1.00 86.25 83 LYS A O 1
ATOM 674 N N . ALA A 1 84 ? -12.748 4.630 22.789 1.00 81.44 84 ALA A N 1
ATOM 675 C CA . ALA A 1 84 ? -13.170 4.599 24.186 1.00 81.44 84 ALA A CA 1
ATOM 676 C C . ALA A 1 84 ? -14.542 5.263 24.389 1.00 81.44 84 ALA A C 1
ATOM 678 O O . ALA A 1 84 ? -15.311 4.847 25.254 1.00 81.44 84 ALA A O 1
ATOM 679 N N . GLN A 1 85 ? -14.859 6.293 23.603 1.00 81.50 85 GLN A N 1
ATOM 680 C CA . GLN A 1 85 ? -16.157 6.958 23.644 1.00 81.50 85 GLN A CA 1
ATOM 681 C C . GLN A 1 85 ? -17.260 6.102 23.001 1.00 81.50 85 GLN A C 1
ATOM 683 O O . GLN A 1 85 ? -18.367 6.041 23.535 1.00 81.50 85 GLN A O 1
ATOM 688 N N . GLU A 1 86 ? -16.958 5.413 21.901 1.00 82.44 86 GLU A N 1
ATOM 689 C CA . GLU A 1 86 ? -17.869 4.461 21.259 1.00 82.44 86 GLU A CA 1
ATOM 690 C C . GLU A 1 86 ? -18.127 3.233 22.134 1.00 82.44 86 GLU A C 1
ATOM 692 O O . GLU A 1 86 ? -19.274 2.812 22.248 1.00 82.44 86 GLU A O 1
ATOM 697 N N . ASP A 1 87 ? -17.110 2.710 22.820 1.00 83.81 87 ASP A N 1
ATOM 698 C CA . ASP A 1 87 ? -17.264 1.575 23.738 1.00 83.81 87 ASP A CA 1
ATOM 699 C C . ASP A 1 87 ? -18.138 1.926 24.943 1.00 83.81 87 ASP A C 1
ATOM 701 O O . ASP A 1 87 ? -18.983 1.128 25.351 1.00 83.81 87 ASP A O 1
ATOM 705 N N . LYS A 1 88 ? -17.991 3.143 25.483 1.00 77.62 88 LYS A N 1
ATOM 706 C CA . LYS A 1 88 ? -18.871 3.653 26.544 1.00 77.62 88 LYS A CA 1
ATOM 707 C C . LYS A 1 88 ? -20.314 3.780 26.060 1.00 77.62 88 LYS A C 1
ATOM 709 O O . LYS A 1 88 ? -21.212 3.265 26.717 1.00 77.62 88 LYS A O 1
ATOM 714 N N . GLN A 1 89 ? -20.535 4.374 24.885 1.00 76.31 89 GLN A N 1
ATOM 715 C CA . GLN A 1 89 ? -21.874 4.472 24.290 1.00 76.31 89 GLN A CA 1
ATOM 716 C C . GLN A 1 89 ? -22.473 3.092 23.986 1.00 76.31 89 GLN A C 1
ATOM 718 O O . GLN A 1 89 ? -23.653 2.859 24.233 1.00 76.31 89 GLN A O 1
ATOM 723 N N . ALA A 1 90 ? -21.678 2.152 23.474 1.00 74.75 90 ALA A N 1
ATOM 724 C CA . ALA A 1 90 ? -22.124 0.792 23.197 1.00 74.75 90 ALA A CA 1
ATOM 725 C C . ALA A 1 90 ? -22.508 0.047 24.484 1.00 74.75 90 ALA A C 1
ATOM 727 O O . ALA A 1 90 ? -23.534 -0.633 24.504 1.00 74.75 90 ALA A O 1
ATOM 728 N N . ALA A 1 91 ? -21.735 0.211 25.562 1.00 76.12 91 ALA A N 1
ATOM 729 C CA . ALA A 1 91 ? -22.046 -0.354 26.872 1.00 76.12 91 ALA A CA 1
ATOM 730 C C . ALA A 1 91 ? -23.314 0.265 27.481 1.00 76.12 91 ALA A C 1
ATOM 732 O O . ALA A 1 91 ? -24.154 -0.465 28.001 1.00 76.12 91 ALA A O 1
ATOM 733 N N . GLU A 1 92 ? -23.500 1.582 27.364 1.00 73.50 92 GLU A N 1
ATOM 734 C CA . GLU A 1 92 ? -24.720 2.274 27.803 1.00 73.50 92 GLU A CA 1
ATOM 735 C C . GLU A 1 92 ? -25.957 1.796 27.030 1.00 73.50 92 GLU A C 1
ATOM 737 O O . GLU A 1 92 ? -26.987 1.502 27.636 1.00 73.50 92 GLU A O 1
ATOM 742 N N . ILE A 1 93 ? -25.851 1.627 25.707 1.00 70.62 93 ILE A N 1
ATOM 743 C CA . ILE A 1 93 ? -26.932 1.084 24.869 1.00 70.62 93 ILE A CA 1
ATOM 744 C C . ILE A 1 93 ? -27.212 -0.387 25.211 1.00 70.62 93 ILE A C 1
ATOM 746 O O . ILE A 1 93 ? -28.370 -0.806 25.224 1.00 70.62 93 ILE A O 1
ATOM 750 N N . ALA A 1 94 ? -26.183 -1.188 25.486 1.00 69.50 94 ALA A N 1
ATOM 751 C CA . ALA A 1 94 ? -26.355 -2.579 25.899 1.00 69.50 94 ALA A CA 1
ATOM 752 C C . ALA A 1 94 ? -27.046 -2.680 27.269 1.00 69.50 94 ALA A C 1
ATOM 754 O O . ALA A 1 94 ? -27.920 -3.525 27.456 1.00 69.50 94 ALA A O 1
ATOM 755 N N . LEU A 1 95 ? -26.710 -1.786 28.202 1.00 69.94 95 LEU A N 1
ATOM 756 C CA . LEU A 1 95 ? -27.301 -1.738 29.538 1.00 69.94 95 LEU A CA 1
ATOM 757 C C . LEU A 1 95 ? -28.750 -1.231 29.492 1.00 69.94 95 LEU A C 1
ATOM 759 O O . LEU A 1 95 ? -29.620 -1.835 30.112 1.00 69.94 95 LEU A O 1
ATOM 763 N N . ALA A 1 96 ? -29.038 -0.210 28.679 1.00 67.44 96 ALA A N 1
ATOM 764 C CA . ALA A 1 96 ? -30.392 0.306 28.459 1.00 67.44 96 ALA A CA 1
ATOM 765 C C . ALA A 1 96 ? -31.335 -0.705 27.777 1.00 67.44 96 ALA A C 1
ATOM 767 O O . ALA A 1 96 ? -32.553 -0.612 27.919 1.00 67.44 96 ALA A O 1
ATOM 768 N N . ASN A 1 97 ? -30.784 -1.677 27.045 1.00 62.69 97 ASN A N 1
ATOM 769 C CA . ASN A 1 97 ? -31.556 -2.724 26.378 1.00 62.69 97 ASN A CA 1
ATOM 770 C C . ASN A 1 97 ? -31.509 -4.082 27.092 1.00 62.69 97 ASN A C 1
ATOM 772 O O . ASN A 1 97 ? -32.089 -5.044 26.588 1.00 62.69 97 ASN A O 1
ATOM 776 N N . LYS A 1 98 ? -30.868 -4.168 28.264 1.00 62.47 98 LYS A N 1
ATOM 777 C CA . LYS A 1 98 ? -30.777 -5.399 29.063 1.00 62.47 98 LYS A CA 1
ATOM 778 C C . LYS A 1 98 ? -32.159 -5.969 29.416 1.00 62.47 98 LYS A C 1
ATOM 780 O O . LYS A 1 98 ? -32.340 -7.183 29.409 1.00 62.47 98 LYS A O 1
ATOM 785 N N . ASP A 1 99 ? -33.139 -5.086 29.606 1.00 60.69 99 ASP A N 1
ATOM 786 C CA . ASP A 1 99 ? -34.526 -5.436 29.941 1.00 60.69 99 ASP A CA 1
ATOM 787 C C . ASP A 1 99 ? -35.440 -5.583 28.704 1.00 60.69 99 ASP A C 1
ATOM 789 O O . ASP A 1 99 ? -36.613 -5.931 28.828 1.00 60.69 99 ASP A O 1
ATOM 793 N N . LYS A 1 100 ? -34.920 -5.338 27.490 1.00 57.28 100 LYS A N 1
ATOM 794 C CA . LYS A 1 100 ? -35.633 -5.478 26.203 1.00 57.28 100 LYS A CA 1
ATOM 795 C C . LYS A 1 100 ? -35.143 -6.698 25.418 1.00 57.28 100 LYS A C 1
ATOM 797 O O . LYS A 1 100 ? -34.949 -6.643 24.203 1.00 57.28 100 LYS A O 1
ATOM 802 N N . THR A 1 101 ? -34.942 -7.814 26.108 1.00 53.78 101 THR A N 1
ATOM 803 C CA . THR A 1 101 ? -34.646 -9.112 25.494 1.00 53.78 101 THR A CA 1
ATOM 804 C C . THR A 1 101 ? -35.901 -9.652 24.805 1.00 53.78 101 THR A C 1
ATOM 806 O O . THR A 1 101 ? -36.657 -10.455 25.343 1.00 53.78 101 THR A O 1
ATOM 809 N N . LEU A 1 102 ? -36.153 -9.186 23.581 1.00 56.75 102 LEU A N 1
ATOM 810 C CA . LEU A 1 102 ? -37.128 -9.815 22.694 1.00 56.75 102 LEU A CA 1
ATOM 811 C C . LEU A 1 102 ? -36.506 -11.110 22.164 1.00 56.75 102 LEU A C 1
ATOM 813 O O . LEU A 1 102 ? -35.683 -11.094 21.248 1.00 56.75 102 LEU A O 1
ATOM 817 N N . SER A 1 103 ? -36.877 -12.227 22.790 1.00 55.09 103 SER A N 1
ATOM 818 C CA . SER A 1 103 ? -36.618 -13.562 22.258 1.00 55.09 103 SER A CA 1
ATOM 819 C C . SER A 1 103 ? -37.354 -13.697 20.926 1.00 55.09 103 SER A C 1
ATOM 821 O O . SER A 1 103 ? -38.572 -13.517 20.865 1.00 55.09 103 SER A O 1
ATOM 823 N N . PHE A 1 104 ? -36.618 -13.964 19.847 1.00 54.91 104 PHE A N 1
ATOM 824 C CA . PHE A 1 104 ? -37.244 -14.278 18.568 1.00 54.91 104 PHE A CA 1
ATOM 825 C C . PHE A 1 104 ? -38.034 -15.587 18.721 1.00 54.91 104 PHE A C 1
ATOM 827 O O . PHE A 1 104 ? -37.459 -16.556 19.227 1.00 54.91 104 PHE A O 1
ATOM 834 N N . PRO A 1 105 ? -39.312 -15.647 18.294 1.00 58.66 105 PRO A N 1
ATOM 835 C CA . PRO A 1 105 ? -40.075 -16.891 18.292 1.00 58.66 105 PRO A CA 1
ATOM 836 C C . PRO A 1 105 ? -39.309 -17.983 17.543 1.00 58.66 105 PRO A C 1
ATOM 838 O O . PRO A 1 105 ? -38.604 -17.697 16.569 1.00 58.66 105 PRO A O 1
ATOM 841 N N . THR A 1 106 ? -39.415 -19.224 18.014 1.00 56.59 106 THR A N 1
ATOM 842 C CA . THR A 1 106 ? -38.585 -20.353 17.571 1.00 56.59 106 THR A CA 1
ATOM 843 C C . THR A 1 106 ? -38.625 -20.555 16.051 1.00 56.59 106 THR A C 1
ATOM 845 O O . THR A 1 106 ? -37.599 -20.890 15.460 1.00 56.59 106 THR A O 1
ATOM 848 N N . GLU A 1 107 ? -39.749 -20.259 15.390 1.00 57.84 107 GLU A N 1
ATOM 849 C CA . GLU A 1 107 ? -39.875 -20.335 13.929 1.00 57.84 107 GLU A CA 1
ATOM 850 C C . GLU A 1 107 ? -39.001 -19.339 13.135 1.00 57.84 107 GLU A C 1
ATOM 852 O O . GLU A 1 107 ? -38.696 -19.596 11.970 1.00 57.84 107 GLU A O 1
ATOM 857 N N . PHE A 1 108 ? -38.549 -18.230 13.735 1.00 56.09 108 PHE A N 1
ATOM 858 C CA . PHE A 1 108 ? -37.740 -17.202 13.058 1.00 56.09 108 PHE A CA 1
ATOM 859 C C . PHE A 1 108 ? -36.232 -17.329 13.317 1.00 56.09 108 PHE A C 1
ATOM 861 O O . PHE A 1 108 ? -35.436 -16.666 12.652 1.00 56.09 108 PHE A O 1
ATOM 868 N N . GLN A 1 109 ? -35.811 -18.200 14.241 1.00 55.09 109 GLN A N 1
ATOM 869 C CA . GLN A 1 109 ? -34.391 -18.419 14.557 1.00 55.09 109 GLN A CA 1
ATOM 870 C C . GLN A 1 109 ? -33.657 -19.237 13.479 1.00 55.09 109 GLN A C 1
ATOM 872 O O . GLN A 1 109 ? -32.433 -19.188 13.372 1.00 55.09 109 GLN A O 1
ATOM 877 N N . VAL A 1 110 ? -34.402 -19.956 12.639 1.00 55.41 110 VAL A N 1
ATOM 878 C CA . VAL A 1 110 ? -33.856 -20.916 11.668 1.00 55.41 110 VAL A CA 1
ATOM 879 C C . VAL A 1 110 ? -33.328 -20.248 10.386 1.00 55.41 110 VAL A C 1
ATOM 881 O O . VAL A 1 110 ? -32.579 -20.862 9.633 1.00 55.41 110 VAL A O 1
ATOM 884 N N . GLY A 1 111 ? -33.659 -18.973 10.141 1.00 48.19 111 GLY A N 1
ATOM 885 C CA . GLY A 1 111 ? -33.306 -18.263 8.901 1.00 48.19 111 GLY A CA 1
ATOM 886 C C . GLY A 1 111 ? -31.831 -17.854 8.765 1.00 48.19 111 GLY A C 1
ATOM 887 O O . GLY A 1 111 ? -31.341 -17.735 7.645 1.00 48.19 111 GLY A O 1
ATOM 888 N N . LEU A 1 112 ? -31.097 -17.676 9.871 1.00 51.19 112 LEU A N 1
ATOM 889 C CA . LEU A 1 112 ? -29.663 -17.329 9.846 1.00 51.19 112 LEU A CA 1
ATOM 890 C C . LEU A 1 112 ? -28.730 -18.550 9.844 1.00 51.19 112 LEU A C 1
ATOM 892 O O . LEU A 1 112 ? -27.517 -18.395 9.732 1.00 51.19 112 LEU A O 1
ATOM 896 N N . HIS A 1 113 ? -29.280 -19.763 9.918 1.00 46.25 113 HIS A N 1
ATOM 897 C CA . HIS A 1 113 ? -28.498 -20.996 10.009 1.00 46.25 113 HIS A CA 1
ATOM 898 C C . HIS A 1 113 ? -27.919 -21.459 8.654 1.00 46.25 113 HIS A C 1
ATOM 900 O O . HIS A 1 113 ? -27.078 -22.354 8.612 1.00 46.25 113 HIS A O 1
ATOM 906 N N . PHE A 1 114 ? -28.359 -20.858 7.539 1.00 50.09 114 PHE A N 1
ATOM 907 C CA . PHE A 1 114 ? -28.025 -21.303 6.178 1.00 50.09 114 PHE A CA 1
ATOM 908 C C . PHE A 1 114 ? -26.898 -20.509 5.499 1.00 50.09 114 PHE A C 1
ATOM 910 O O . PHE A 1 114 ? -26.437 -20.906 4.430 1.00 50.09 114 PHE A O 1
ATOM 917 N N . VAL A 1 115 ? -26.408 -19.423 6.108 1.00 50.06 115 VAL A N 1
ATOM 918 C CA . VAL A 1 115 ? -25.231 -18.691 5.610 1.00 50.06 115 VAL A CA 1
ATOM 919 C C . VAL A 1 115 ? -24.013 -19.131 6.423 1.00 50.06 115 VAL A C 1
ATOM 921 O O . VAL A 1 115 ? -23.700 -18.548 7.454 1.00 50.06 115 VAL A O 1
ATOM 924 N N . ASN A 1 116 ? -23.394 -20.228 5.975 1.00 43.62 116 ASN A N 1
ATOM 925 C CA . ASN A 1 116 ? -22.094 -20.787 6.381 1.00 43.62 116 ASN A CA 1
ATOM 926 C C . ASN A 1 116 ? -21.287 -19.960 7.415 1.00 43.62 116 ASN A C 1
ATOM 928 O O . ASN A 1 116 ? -20.440 -19.151 7.037 1.00 43.62 116 ASN A O 1
ATOM 932 N N . GLY A 1 117 ? -21.480 -20.217 8.716 1.00 48.75 117 GLY A N 1
ATOM 933 C CA . GLY A 1 117 ? -20.470 -19.868 9.729 1.00 48.75 117 GLY A CA 1
ATOM 934 C C . GLY A 1 117 ? -20.947 -19.296 11.065 1.00 48.75 117 GLY A C 1
ATOM 935 O O . GLY A 1 117 ? -20.129 -19.174 11.973 1.00 48.75 117 GLY A O 1
ATOM 936 N N . TYR A 1 118 ? -22.228 -18.971 11.247 1.00 46.72 118 TYR A N 1
ATOM 937 C CA . TYR A 1 118 ? -22.706 -18.453 12.535 1.00 46.72 118 TYR A CA 1
ATOM 938 C C . TYR A 1 118 ? -23.157 -19.598 13.454 1.00 46.72 118 TYR A C 1
ATOM 940 O O . TYR A 1 118 ? -24.256 -20.122 13.324 1.00 46.72 118 TYR A O 1
ATOM 948 N N . ILE A 1 119 ? -22.274 -19.997 14.377 1.00 48.25 119 ILE A N 1
ATOM 949 C CA . ILE A 1 119 ? -22.491 -21.078 15.365 1.00 48.25 119 ILE A CA 1
ATOM 950 C C . ILE A 1 119 ? -23.340 -20.601 16.565 1.00 48.25 119 ILE A C 1
ATOM 952 O O . ILE A 1 119 ? -23.774 -21.405 17.384 1.00 48.25 119 ILE A O 1
ATOM 956 N N . TYR A 1 120 ? -23.621 -19.300 16.665 1.00 42.50 120 TYR A N 1
ATOM 957 C CA . TYR A 1 120 ? -24.408 -18.730 17.756 1.00 42.50 120 TYR A CA 1
ATOM 958 C C . TYR A 1 120 ? -25.793 -18.303 17.260 1.00 42.50 120 TYR A C 1
ATOM 960 O O . TYR A 1 120 ? -25.869 -17.598 16.247 1.00 42.50 120 TYR A O 1
ATOM 968 N N . PRO A 1 121 ? -26.884 -18.686 17.953 1.00 49.41 121 PRO A N 1
ATOM 969 C CA . PRO A 1 121 ? -28.198 -18.127 17.675 1.00 49.41 121 PRO A CA 1
ATOM 970 C C . PRO A 1 121 ? -28.118 -16.601 17.771 1.00 49.41 121 PRO A C 1
ATOM 972 O O . PRO A 1 121 ? -27.404 -16.058 18.615 1.00 49.41 121 PRO A O 1
ATOM 975 N N . ALA A 1 122 ? -28.827 -15.895 16.888 1.00 51.34 122 ALA A N 1
ATOM 976 C CA . ALA A 1 122 ? -28.965 -14.445 16.960 1.00 51.34 122 ALA A CA 1
ATOM 977 C C . ALA A 1 122 ? -29.819 -14.087 18.189 1.00 51.34 122 ALA A C 1
ATOM 979 O O . ALA A 1 122 ? -31.004 -13.772 18.080 1.00 51.34 122 ALA A O 1
ATOM 980 N N . GLU A 1 123 ? -29.233 -14.200 19.377 1.00 50.31 123 GLU A N 1
ATOM 981 C CA . GLU A 1 123 ? -29.869 -13.843 20.633 1.00 50.31 123 GLU A CA 1
ATOM 982 C C . GLU A 1 123 ? -30.034 -12.326 20.667 1.00 50.31 123 GLU A C 1
ATOM 984 O O . GLU A 1 123 ? -29.095 -11.568 20.889 1.00 50.31 123 GLU A O 1
ATOM 989 N N . SER A 1 124 ? -31.266 -11.898 20.395 1.00 50.53 124 SER A N 1
ATOM 990 C CA . SER A 1 124 ? -31.796 -10.548 20.578 1.00 50.53 124 SER A CA 1
ATOM 991 C C . SER A 1 124 ? -30.932 -9.416 20.004 1.00 50.53 124 SER A C 1
ATOM 993 O O . SER A 1 124 ? -30.018 -8.879 20.628 1.00 50.53 124 SER A O 1
ATOM 995 N N . LEU A 1 125 ? -31.316 -8.940 18.818 1.00 51.38 125 LEU A N 1
ATOM 996 C CA . LEU A 1 125 ? -30.981 -7.582 18.402 1.00 51.38 125 LEU A CA 1
ATOM 997 C C . LEU A 1 125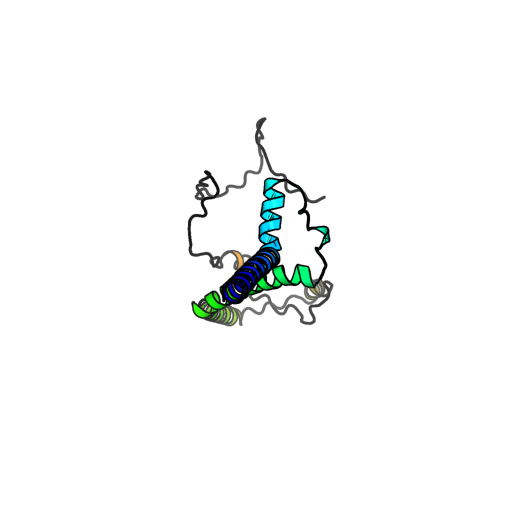 ? -31.592 -6.616 19.428 1.00 51.38 125 LEU A C 1
ATOM 999 O O . LEU A 1 125 ? -32.782 -6.330 19.380 1.00 51.38 125 LEU A O 1
ATOM 1003 N N . SER A 1 126 ? -30.770 -6.085 20.331 1.00 50.41 126 SER A N 1
ATOM 1004 C CA . SER A 1 126 ? -31.174 -5.103 21.347 1.00 50.41 126 SER A CA 1
ATOM 1005 C C . SER A 1 126 ? -31.713 -3.786 20.766 1.00 50.41 126 SER A C 1
ATOM 1007 O O . SER A 1 126 ? -32.241 -2.955 21.493 1.00 50.41 126 SER A O 1
ATOM 1009 N N . ILE A 1 127 ? -31.600 -3.585 19.447 1.00 52.25 127 ILE A N 1
ATOM 1010 C CA . ILE A 1 127 ? -32.039 -2.379 18.742 1.00 52.25 127 ILE A CA 1
ATOM 1011 C C . ILE A 1 127 ? -32.918 -2.791 17.559 1.00 52.25 127 ILE A C 1
ATOM 1013 O O . ILE A 1 127 ? -32.408 -3.234 16.523 1.00 52.25 127 ILE A O 1
ATOM 1017 N N . THR A 1 128 ? -34.229 -2.610 17.696 1.00 55.78 128 THR A N 1
ATOM 1018 C CA . THR A 1 128 ? -35.207 -2.768 16.614 1.00 55.78 128 THR A CA 1
ATOM 1019 C C . THR A 1 128 ? -35.110 -1.617 15.603 1.00 55.78 128 THR A C 1
ATOM 1021 O O . THR A 1 128 ? -34.868 -0.456 15.944 1.00 55.78 128 THR A O 1
ATOM 1024 N N . PHE A 1 129 ? -35.316 -1.918 14.318 1.00 43.59 129 PHE A N 1
ATOM 1025 C CA . PHE A 1 129 ? -35.688 -0.894 13.332 1.00 43.59 129 PHE A CA 1
ATOM 1026 C C . PHE A 1 129 ? -37.042 -0.307 13.773 1.00 43.59 129 PHE A C 1
ATOM 1028 O O . PHE A 1 129 ? -37.925 -1.106 14.083 1.00 43.59 129 PHE A O 1
ATOM 1035 N N . PRO A 1 130 ? -37.251 1.024 13.872 1.00 55.00 130 PRO A N 1
ATOM 1036 C CA . PRO A 1 130 ? -36.548 2.143 13.231 1.00 55.00 130 PRO A CA 1
ATOM 1037 C C . PRO A 1 130 ? -35.528 2.902 14.109 1.00 55.00 130 PRO A C 1
ATOM 1039 O O . PRO A 1 130 ? -35.000 3.922 13.669 1.00 55.00 130 PRO A O 1
ATOM 1042 N N . GLU A 1 131 ? -35.208 2.458 15.328 1.00 54.03 131 GLU A N 1
ATOM 1043 C CA . GLU A 1 131 ? -34.283 3.202 16.207 1.00 54.03 131 GLU A CA 1
ATOM 1044 C C . GLU A 1 131 ? -32.833 3.209 15.703 1.00 54.03 131 GLU A C 1
ATOM 1046 O O . GLU A 1 131 ? -32.110 4.181 15.921 1.00 54.03 131 GLU A O 1
ATOM 1051 N N . ARG A 1 132 ? -32.427 2.208 14.907 1.00 53.88 132 ARG A N 1
ATOM 1052 C CA . ARG A 1 132 ? -31.146 2.238 14.173 1.00 53.88 132 ARG A CA 1
ATOM 1053 C C . ARG A 1 132 ? -31.012 3.433 13.222 1.00 53.88 132 ARG A C 1
ATOM 1055 O O . ARG A 1 132 ? -29.891 3.869 12.978 1.00 53.88 132 ARG A O 1
ATOM 1062 N N . LEU A 1 133 ? -32.122 3.983 12.721 1.00 55.44 133 LEU A N 1
ATOM 1063 C CA . LEU A 1 133 ? -32.113 5.185 11.874 1.00 55.44 133 LEU A CA 1
ATOM 1064 C C . LEU A 1 133 ? -31.871 6.467 12.681 1.00 55.44 133 LEU A C 1
ATOM 1066 O O . LEU A 1 133 ? -31.505 7.487 12.107 1.00 55.44 133 LEU A O 1
ATOM 1070 N N . LYS A 1 134 ? -32.080 6.418 14.002 1.00 54.91 134 LYS A N 1
ATOM 1071 C CA . LYS A 1 134 ? -31.929 7.559 14.911 1.00 54.91 134 LYS A CA 1
ATOM 1072 C C . LYS A 1 134 ? -30.548 7.637 15.5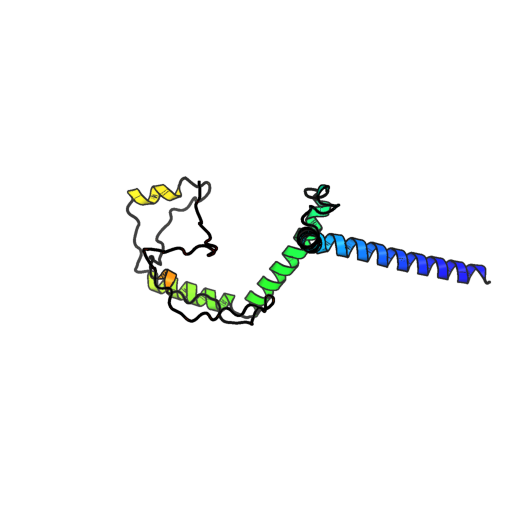55 1.00 54.91 134 LYS A C 1
ATOM 1074 O O . LYS A 1 134 ? -30.254 8.644 16.191 1.00 54.91 134 LYS A O 1
ATOM 1079 N N . ARG A 1 135 ? -29.700 6.607 15.404 1.00 50.28 135 ARG A N 1
ATOM 1080 C CA . ARG A 1 135 ? -28.296 6.695 15.818 1.00 50.28 135 ARG A CA 1
ATOM 1081 C C . ARG A 1 135 ? -27.683 7.877 15.060 1.00 50.28 135 ARG A C 1
ATOM 1083 O O . ARG A 1 135 ? -27.700 7.835 13.826 1.00 50.28 135 ARG A O 1
ATOM 1090 N N . PRO A 1 136 ? -27.164 8.913 15.745 1.00 48.81 136 PRO A N 1
ATOM 1091 C CA . PRO A 1 136 ? -26.421 9.956 15.064 1.00 48.81 136 PRO A CA 1
ATOM 1092 C C . PRO A 1 136 ? -25.285 9.253 14.330 1.00 48.81 136 PRO A C 1
ATOM 1094 O O . PRO A 1 136 ? -24.457 8.579 14.942 1.00 48.81 136 PRO A O 1
ATOM 1097 N N . GLN A 1 137 ? -25.330 9.301 12.999 1.00 51.72 137 GLN A N 1
ATOM 1098 C CA . GLN A 1 137 ? -24.250 8.804 12.160 1.00 51.72 137 GLN A CA 1
ATOM 1099 C C . GLN A 1 137 ? -22.976 9.438 12.714 1.00 51.72 137 GLN A C 1
ATOM 1101 O O . GLN A 1 137 ? -22.931 10.662 12.842 1.00 51.72 137 GLN A O 1
ATOM 1106 N N . ALA A 1 138 ? -21.982 8.628 13.081 1.00 45.28 138 ALA A N 1
ATOM 1107 C CA . ALA A 1 138 ? -20.653 9.103 13.443 1.00 45.28 138 ALA A CA 1
ATOM 1108 C C . ALA A 1 138 ? -20.018 9.727 12.189 1.00 45.28 138 ALA A C 1
ATOM 1110 O O . ALA A 1 138 ? -19.219 9.129 11.477 1.00 45.28 138 ALA A O 1
ATOM 1111 N N . ARG A 1 139 ?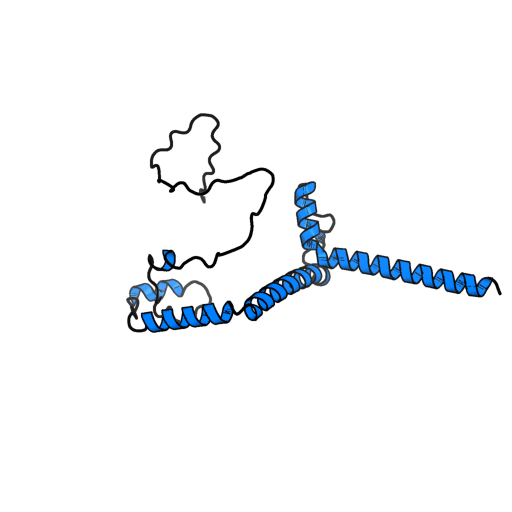 -20.497 10.916 11.836 1.00 48.19 139 ARG A N 1
ATOM 1112 C CA . ARG A 1 139 ? -20.015 11.749 10.749 1.00 48.19 139 ARG A CA 1
ATOM 1113 C C . ARG A 1 139 ? -20.218 13.210 11.120 1.00 48.19 139 ARG A C 1
ATOM 1115 O O . ARG A 1 139 ? -20.863 13.981 10.423 1.00 48.19 139 ARG A O 1
ATOM 1122 N N . GLU A 1 140 ? -19.588 13.584 12.21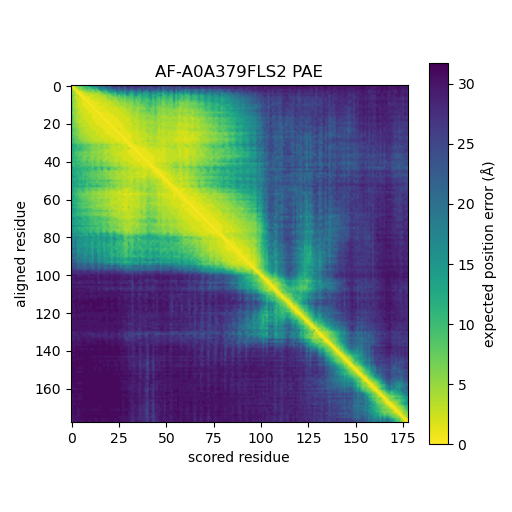6 1.00 42.53 140 GLU A N 1
ATOM 1123 C CA . GLU A 1 140 ? -19.026 14.916 12.395 1.00 42.53 140 GLU A CA 1
ATOM 1124 C C . GLU A 1 140 ? -17.513 14.699 12.503 1.00 42.53 140 GLU A C 1
ATOM 1126 O O . GLU A 1 140 ? -17.090 13.838 13.259 1.00 42.53 140 GLU A O 1
ATOM 1131 N N . LYS A 1 141 ? -16.594 15.342 11.786 1.00 44.78 141 LYS A N 1
ATOM 1132 C CA . LYS A 1 141 ? -16.547 16.538 10.938 1.00 44.78 141 LYS A CA 1
ATOM 1133 C C . LYS A 1 141 ? -15.231 16.429 10.149 1.00 44.78 141 LYS A C 1
ATOM 1135 O O . LYS A 1 141 ? -14.232 16.078 10.765 1.00 44.78 141 LYS A O 1
ATOM 1140 N N . ASN A 1 142 ? -15.229 16.787 8.858 1.00 44.03 142 ASN A N 1
ATOM 1141 C CA . ASN A 1 142 ? -14.157 17.484 8.100 1.00 44.03 142 ASN A CA 1
ATOM 1142 C C . ASN A 1 142 ? -14.017 17.015 6.643 1.00 44.03 142 ASN A C 1
ATOM 1144 O O . ASN A 1 142 ? -14.323 15.871 6.319 1.00 44.03 142 ASN A O 1
ATOM 1148 N N . PRO A 1 143 ? -13.433 17.866 5.786 1.00 47.97 143 PRO A N 1
ATOM 1149 C CA . PRO A 1 143 ? -13.902 19.175 5.360 1.00 47.97 143 PRO A CA 1
ATOM 1150 C C . PRO A 1 143 ? -14.418 19.043 3.915 1.00 47.97 143 PRO A C 1
ATOM 1152 O O . PRO A 1 143 ? -14.484 17.954 3.354 1.00 47.97 143 PRO A O 1
ATOM 1155 N N . LYS A 1 144 ? -14.829 20.154 3.307 1.00 43.66 144 LYS A N 1
ATOM 1156 C CA . LYS A 1 144 ? -15.265 20.237 1.906 1.00 43.66 144 LYS A CA 1
ATOM 1157 C C . LYS A 1 144 ? -14.365 19.409 0.976 1.00 43.66 144 LYS A C 1
ATOM 1159 O O . LYS A 1 144 ? -13.235 19.799 0.698 1.00 43.66 144 LYS A O 1
ATOM 1164 N N . ILE A 1 145 ? -14.887 18.299 0.463 1.00 44.00 145 ILE A N 1
ATOM 1165 C CA . ILE A 1 145 ? -14.263 17.592 -0.651 1.00 44.00 145 ILE A CA 1
ATOM 1166 C C . ILE A 1 145 ? -14.699 18.336 -1.910 1.00 44.00 145 ILE A C 1
ATOM 1168 O O . ILE A 1 145 ? -15.806 18.146 -2.411 1.00 44.00 145 ILE A O 1
ATOM 1172 N N . ASN A 1 146 ? -13.844 19.240 -2.384 1.00 38.78 146 ASN A N 1
ATOM 1173 C CA . ASN A 1 146 ? -14.000 19.852 -3.696 1.00 38.78 146 ASN A CA 1
ATOM 1174 C C . ASN A 1 146 ? -13.642 18.805 -4.757 1.00 38.78 146 ASN A C 1
ATOM 1176 O O . ASN A 1 146 ? -12.488 18.700 -5.164 1.00 38.78 146 ASN A O 1
ATOM 1180 N N . PHE A 1 147 ? -14.629 18.038 -5.217 1.00 38.94 147 PHE A N 1
ATOM 1181 C CA . PHE A 1 147 ? -14.544 17.426 -6.540 1.00 38.94 147 PHE A CA 1
ATOM 1182 C C . PHE A 1 147 ? -14.910 18.489 -7.573 1.00 38.94 147 PHE A C 1
ATOM 1184 O O . PHE A 1 147 ? -15.905 19.194 -7.406 1.00 38.94 147 PHE A O 1
ATOM 1191 N N . GLY A 1 148 ? -14.056 18.630 -8.591 1.00 44.84 148 GLY A N 1
ATOM 1192 C CA . GLY A 1 148 ? -14.086 19.669 -9.622 1.00 44.84 148 GLY A CA 1
ATOM 1193 C C . GLY A 1 148 ? -15.459 20.298 -9.874 1.00 44.84 148 GLY A C 1
ATOM 1194 O O . GLY A 1 148 ? -16.349 19.678 -10.444 1.00 44.84 148 GLY A O 1
ATOM 1195 N N . GLY A 1 149 ? -15.609 21.552 -9.446 1.00 44.78 149 GLY A N 1
ATOM 1196 C CA . GLY A 1 149 ? -16.651 22.469 -9.907 1.00 44.78 149 GLY A CA 1
ATOM 1197 C C . GLY A 1 149 ? -18.095 22.232 -9.451 1.00 44.78 149 GLY A C 1
ATOM 1198 O O . GLY A 1 149 ? -18.924 23.084 -9.760 1.00 44.78 149 GLY A O 1
ATOM 1199 N N . PHE A 1 150 ? -18.437 21.167 -8.715 1.00 42.22 150 PHE A N 1
ATOM 1200 C CA . PHE A 1 150 ? -19.843 20.900 -8.367 1.00 42.22 150 PHE A CA 1
ATOM 1201 C C . PHE A 1 150 ? -20.142 21.088 -6.873 1.00 42.22 150 PHE A C 1
ATOM 1203 O O . PHE A 1 150 ? -19.700 20.322 -6.019 1.00 42.22 150 PHE A O 1
ATOM 1210 N N . THR A 1 151 ? -20.938 22.113 -6.550 1.00 38.22 151 THR A N 1
ATOM 1211 C CA . THR A 1 151 ? -21.453 22.355 -5.194 1.00 38.22 151 THR A CA 1
ATOM 1212 C C . THR A 1 151 ? -22.884 21.837 -5.083 1.00 38.22 151 THR A C 1
ATOM 1214 O O . THR A 1 151 ? -23.832 22.460 -5.554 1.00 38.22 151 THR A O 1
ATOM 1217 N N . ILE A 1 152 ? -23.060 20.681 -4.439 1.00 48.12 152 ILE A N 1
ATOM 1218 C CA . ILE A 1 152 ? -24.393 20.153 -4.129 1.00 48.12 152 ILE A CA 1
ATOM 1219 C C . ILE A 1 152 ? -24.903 20.859 -2.869 1.00 48.12 152 ILE A C 1
ATOM 1221 O O . ILE A 1 152 ? -24.434 20.588 -1.762 1.00 48.12 152 ILE A O 1
ATOM 1225 N N . LYS A 1 153 ? -25.869 21.773 -3.030 1.00 44.59 153 LYS A N 1
ATOM 1226 C CA . LYS A 1 153 ? -26.630 22.337 -1.906 1.00 44.59 153 LYS A CA 1
ATOM 1227 C C . LYS A 1 153 ? -27.548 21.250 -1.357 1.00 44.59 153 LYS A C 1
ATOM 1229 O O . LYS A 1 153 ? -28.510 20.854 -2.008 1.00 44.59 153 LYS A O 1
ATOM 1234 N N . LYS A 1 154 ? -27.217 20.740 -0.176 1.00 53.25 154 LYS A N 1
ATOM 1235 C CA . LYS A 1 154 ? -27.895 19.608 0.452 1.00 53.25 154 LYS A CA 1
ATOM 1236 C C . LYS A 1 154 ? -28.750 20.115 1.610 1.00 53.25 154 LYS A C 1
ATOM 1238 O O . LYS A 1 154 ? -28.343 19.983 2.749 1.00 53.25 154 LYS A O 1
ATOM 1243 N N . ASP A 1 155 ? -29.876 20.749 1.289 1.00 49.50 155 ASP A N 1
ATOM 1244 C CA . ASP A 1 155 ? -30.851 21.181 2.306 1.00 49.50 155 ASP A CA 1
ATOM 1245 C C . ASP A 1 155 ? -32.287 21.280 1.767 1.00 49.50 155 ASP A C 1
ATOM 1247 O O . ASP A 1 155 ? -33.075 22.135 2.160 1.00 49.50 155 ASP A O 1
ATOM 1251 N N . GLN A 1 156 ? -32.658 20.387 0.846 1.00 46.53 156 GLN A N 1
ATOM 1252 C CA . GLN A 1 156 ? -34.068 20.193 0.517 1.00 46.53 156 GLN A CA 1
ATOM 1253 C C . GLN A 1 156 ? -34.514 18.798 0.960 1.00 46.53 156 GLN A C 1
ATOM 1255 O O . GLN A 1 156 ? -33.853 17.815 0.610 1.00 46.53 156 GLN A O 1
ATOM 1260 N N . PRO A 1 157 ? -35.603 18.694 1.744 1.00 42.84 157 PRO A N 1
ATOM 1261 C CA . PRO A 1 157 ? -36.152 17.409 2.139 1.00 42.84 157 PRO A CA 1
ATOM 1262 C C . PRO A 1 157 ? -36.582 16.638 0.889 1.00 42.84 157 PRO A C 1
ATOM 1264 O O . PRO A 1 157 ? -37.270 17.161 0.012 1.00 42.84 157 PRO A O 1
ATOM 1267 N N . ILE A 1 158 ? -36.141 15.384 0.801 1.00 51.47 158 ILE A N 1
ATOM 1268 C CA . ILE A 1 158 ? -36.439 14.488 -0.315 1.00 51.47 158 ILE A CA 1
ATOM 1269 C C . ILE A 1 158 ? -37.916 14.096 -0.205 1.00 51.47 158 ILE A C 1
ATOM 1271 O O . ILE A 1 158 ? -38.276 13.231 0.590 1.00 51.47 158 ILE A O 1
ATOM 1275 N N . VAL A 1 159 ? -38.779 14.755 -0.980 1.00 48.31 159 VAL A N 1
ATOM 1276 C CA . VAL A 1 159 ? -40.195 14.387 -1.102 1.00 48.31 159 VAL A CA 1
ATOM 1277 C C . VAL A 1 159 ? -40.312 13.275 -2.150 1.00 48.31 159 VAL A C 1
ATOM 1279 O O . VAL A 1 159 ? -39.989 13.518 -3.318 1.00 48.31 159 VAL A O 1
ATOM 1282 N N . PRO A 1 160 ? -40.759 12.061 -1.786 1.00 47.97 160 PRO A N 1
ATOM 1283 C CA . PRO A 1 160 ? -40.940 10.981 -2.747 1.00 47.97 160 PRO A CA 1
ATOM 1284 C C . PRO A 1 160 ? -42.099 11.320 -3.696 1.00 47.97 160 PRO A C 1
ATOM 1286 O O . PRO A 1 160 ? -43.250 11.415 -3.278 1.00 47.97 160 PRO A O 1
ATOM 1289 N N . LYS A 1 161 ? -41.809 11.512 -4.988 1.00 46.44 161 LYS A N 1
ATOM 1290 C CA . LYS A 1 161 ? -42.833 11.692 -6.029 1.00 46.44 161 LYS A CA 1
ATOM 1291 C C . LYS A 1 161 ? -43.166 10.334 -6.648 1.00 46.44 161 LYS A C 1
ATOM 1293 O O . LYS A 1 161 ? -42.279 9.667 -7.165 1.00 46.44 161 LYS A O 1
ATOM 1298 N N . HIS A 1 162 ? -44.434 9.926 -6.588 1.00 52.59 162 HIS A N 1
ATOM 1299 C CA . HIS A 1 162 ? -44.917 8.634 -7.107 1.00 52.59 162 HIS A CA 1
ATOM 1300 C C . HIS A 1 162 ? -45.222 8.617 -8.614 1.00 52.59 162 HIS A C 1
ATOM 1302 O O . HIS A 1 162 ? -45.502 7.559 -9.163 1.00 52.59 162 HIS A O 1
ATOM 1308 N N . VAL A 1 163 ? -45.130 9.755 -9.308 1.00 50.41 163 VAL A N 1
ATOM 1309 C CA . VAL A 1 163 ? -45.253 9.816 -10.771 1.00 50.41 163 VAL A CA 1
ATOM 1310 C C . VAL A 1 163 ? -44.167 10.749 -11.297 1.00 50.41 163 VAL A C 1
ATOM 1312 O O . VAL A 1 163 ? -44.179 11.948 -11.015 1.00 50.41 163 VAL A O 1
ATOM 1315 N N . ALA A 1 164 ? -43.192 10.193 -12.015 1.00 53.50 164 ALA A N 1
ATOM 1316 C CA . ALA A 1 164 ? -42.153 10.961 -12.688 1.00 53.50 164 ALA A CA 1
ATOM 1317 C C . ALA A 1 164 ? -42.616 11.253 -14.121 1.00 53.50 164 ALA A C 1
ATOM 1319 O O . ALA A 1 164 ? -42.650 10.354 -14.955 1.00 53.50 164 ALA A O 1
ATOM 1320 N N . ASN A 1 165 ? -42.996 12.500 -14.404 1.00 50.31 165 ASN A N 1
ATOM 1321 C CA . ASN A 1 165 ? -43.165 12.953 -15.781 1.00 50.31 165 ASN A CA 1
ATOM 1322 C C . ASN A 1 165 ? -41.766 13.284 -16.321 1.00 50.31 165 ASN A C 1
ATOM 1324 O O . ASN A 1 165 ? -41.157 14.256 -15.875 1.00 50.31 165 ASN A O 1
ATOM 1328 N N . ILE A 1 166 ? -41.217 12.419 -17.175 1.00 57.66 166 ILE A N 1
ATOM 1329 C CA . ILE A 1 166 ? -39.846 12.543 -17.684 1.00 57.66 166 ILE A CA 1
ATOM 1330 C C . ILE A 1 166 ? -39.891 13.320 -19.001 1.00 57.66 166 ILE A C 1
ATOM 1332 O O . ILE A 1 166 ? -40.403 12.825 -20.004 1.00 57.66 166 ILE A O 1
ATOM 1336 N N . GLU A 1 167 ? -39.338 14.531 -19.010 1.00 58.19 167 GLU A N 1
ATOM 1337 C CA . GLU A 1 167 ? -39.155 15.308 -20.237 1.00 58.19 167 GLU A CA 1
ATOM 1338 C C . GLU A 1 167 ? -37.925 14.832 -21.027 1.00 58.19 167 GLU A C 1
ATOM 1340 O O . GLU A 1 167 ? -36.945 14.311 -20.481 1.00 58.19 167 GLU A O 1
ATOM 1345 N N . LYS A 1 168 ? -37.971 15.007 -22.352 1.00 42.19 168 LYS A N 1
ATOM 1346 C CA . LYS A 1 168 ? -36.955 14.496 -23.278 1.00 42.19 168 LYS A CA 1
ATOM 1347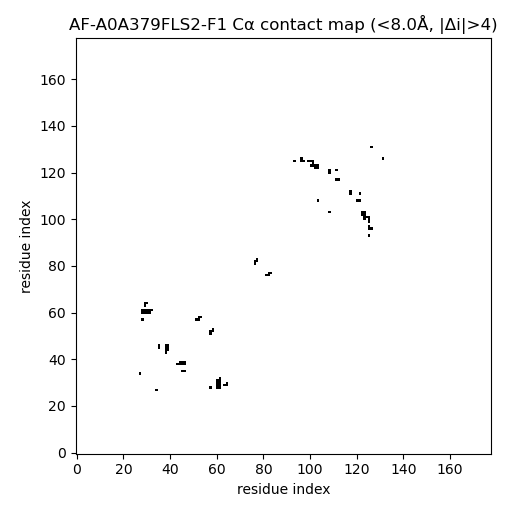 C C . LYS A 1 168 ? -35.604 15.182 -23.031 1.00 42.19 168 LYS A C 1
ATOM 1349 O O . LYS A 1 168 ? -35.427 16.344 -23.378 1.00 42.19 168 LYS A O 1
ATOM 1354 N N . GLY A 1 169 ? -34.648 14.438 -22.469 1.00 57.69 169 GLY A N 1
ATOM 1355 C CA . GLY A 1 169 ? -33.281 14.903 -22.190 1.00 57.69 169 GLY A CA 1
ATOM 1356 C C . GLY A 1 169 ? -32.836 14.756 -20.732 1.00 57.69 169 GLY A C 1
ATOM 1357 O O . GLY A 1 169 ? -31.654 14.938 -20.445 1.00 57.69 169 GLY A O 1
ATOM 1358 N N . GLN A 1 170 ? -33.735 14.386 -19.813 1.00 48.28 170 GLN A N 1
ATOM 1359 C CA . GLN A 1 170 ? -33.343 14.061 -18.442 1.00 48.28 170 GLN A CA 1
ATOM 1360 C C . GLN A 1 170 ? -32.688 12.678 -18.357 1.00 48.28 170 GLN A C 1
ATOM 1362 O O . GLN A 1 170 ? -33.290 11.661 -18.696 1.00 48.28 170 GLN A O 1
ATOM 1367 N N . GLN A 1 171 ? -31.448 12.646 -17.868 1.00 56.62 171 GLN A N 1
ATOM 1368 C CA . GLN A 1 171 ? -30.758 11.408 -17.522 1.00 56.62 171 GLN A CA 1
ATOM 1369 C C . GLN A 1 171 ? -31.249 10.925 -16.157 1.00 56.62 171 GLN A C 1
ATOM 1371 O O . GLN A 1 171 ? -31.062 11.596 -15.142 1.00 56.62 171 GLN A O 1
ATOM 1376 N N . VAL A 1 172 ? -31.877 9.754 -16.144 1.00 59.66 172 VAL A N 1
ATOM 1377 C CA . VAL A 1 172 ? -32.311 9.057 -14.933 1.00 59.66 172 VAL A CA 1
ATOM 1378 C C . VAL A 1 172 ? -31.557 7.735 -14.822 1.00 59.66 172 VAL A C 1
ATOM 1380 O O . VAL A 1 172 ? -31.407 7.004 -15.798 1.00 59.66 172 VAL A O 1
ATOM 1383 N N . LEU A 1 173 ? -31.048 7.447 -13.625 1.00 49.97 173 LEU A N 1
ATOM 1384 C CA . LEU A 1 173 ? -30.393 6.185 -13.293 1.00 49.97 173 LEU A CA 1
ATOM 1385 C C . LEU A 1 173 ? -31.457 5.210 -12.789 1.00 49.97 173 LEU A C 1
ATOM 1387 O O . LEU A 1 173 ? -31.942 5.343 -11.667 1.00 49.97 173 LEU A O 1
ATOM 1391 N N . PHE A 1 174 ? -31.822 4.237 -13.620 1.00 54.66 174 PHE A N 1
ATOM 1392 C CA . PHE A 1 174 ? -32.647 3.115 -13.186 1.00 54.66 174 PHE A CA 1
ATOM 1393 C C . PHE A 1 174 ? -31.740 2.065 -12.549 1.00 54.66 174 PHE A C 1
ATOM 1395 O O . PHE A 1 174 ? -30.999 1.369 -13.239 1.00 54.66 174 PHE A O 1
ATOM 1402 N N . ALA A 1 175 ? -31.784 1.958 -11.224 1.00 48.72 175 ALA A N 1
ATOM 1403 C CA . ALA A 1 175 ? -31.217 0.813 -10.529 1.00 48.72 175 ALA A CA 1
ATOM 1404 C C . ALA A 1 175 ? -32.232 -0.336 -10.606 1.00 48.72 175 ALA A C 1
ATOM 1406 O O . ALA A 1 175 ? -33.155 -0.410 -9.799 1.00 48.72 175 ALA A O 1
ATOM 1407 N N . GLY A 1 176 ? -32.093 -1.189 -11.618 1.00 36.09 176 GLY A N 1
ATOM 1408 C CA . GLY A 1 176 ? -32.762 -2.484 -11.692 1.00 36.09 176 GLY A CA 1
ATOM 1409 C C . GLY A 1 176 ? -31.715 -3.589 -11.636 1.00 36.09 176 GLY A C 1
ATOM 1410 O O . GLY A 1 176 ? -30.751 -3.560 -12.398 1.00 36.09 176 GLY A O 1
ATOM 1411 N N . THR A 1 177 ? -31.878 -4.535 -10.718 1.00 39.84 177 THR A N 1
ATOM 1412 C CA . THR A 1 177 ? -31.211 -5.845 -10.771 1.00 39.84 177 THR A CA 1
ATOM 1413 C C . THR A 1 177 ? -32.038 -6.795 -11.650 1.00 39.84 177 THR A C 1
ATOM 1415 O O . THR A 1 177 ? -33.255 -6.609 -11.696 1.00 39.84 177 THR A O 1
ATOM 1418 N N . PRO A 1 178 ? -31.400 -7.743 -12.365 1.00 41.84 178 PRO A N 1
ATOM 1419 C CA . PRO A 1 178 ? -32.055 -8.616 -13.347 1.00 41.84 178 PRO A CA 1
ATOM 1420 C C . PRO A 1 178 ? -33.170 -9.488 -12.763 1.00 41.84 178 PRO A C 1
ATOM 1422 O O . PRO A 1 178 ? -33.093 -9.823 -11.558 1.00 41.84 178 PRO A O 1
#

Radius of gyration: 28.26 Å; Cα contacts (8 Å, |Δi|>4): 52; chains: 1; bounding box: 93×44×53 Å

Secondary structure (DSSP, 8-state):
-HHHHHHHHHHHHHHHHHHHHHHHHHHHHHTHHHHHHHHHHHHSS--TTGGGTT-HHHHHHHHHHHHHHHHHHHHHHHHTTHHHHHHHHHHHHHHHTTT---PPPGGGGGGGTTSTT--S-----SS-TTGGGTS--S---------TT------S-----S-----TT---------

Mean predicted aligned error: 19.54 Å